Protein AF-A0A0A6Y4E1-F1 (afdb_monomer)

Secondary structure (DSSP, 8-state):
-HHHHHHHHHHHHHHHHTTTT----B--SSGGGG-HHHHHH-HHHHHHHHHHHHHHTT--S-EE--TT---EE-SS-EE--TTTHHHHHHHHHTT-EE---SEE--B-TTT--BSS-HHHHHHHHHHHHHTT-SSBTTB--EE--GGGGSSHHHHHHHHHHHHHHHTSTT-----GGG-TT----S--

Structure (mmCIF, N/CA/C/O backbone):
data_AF-A0A0A6Y4E1-F1
#
_entry.id   AF-A0A0A6Y4E1-F1
#
loop_
_atom_site.group_PDB
_atom_site.id
_atom_site.type_symbol
_atom_site.label_atom_id
_atom_site.label_alt_id
_atom_site.label_comp_id
_atom_site.label_asym_id
_atom_site.label_entity_id
_atom_site.label_seq_id
_atom_site.pdbx_PDB_ins_code
_atom_site.Cartn_x
_atom_site.Cartn_y
_atom_site.Cartn_z
_atom_site.occupancy
_atom_site.B_iso_or_equiv
_atom_site.auth_seq_id
_atom_site.auth_comp_id
_atom_site.auth_asym_id
_atom_site.auth_atom_id
_atom_site.pdbx_PDB_model_num
ATOM 1 N N . HIS A 1 1 ? 27.262 -1.609 -3.648 1.00 55.78 1 HIS A N 1
ATOM 2 C CA . HIS A 1 1 ? 25.977 -2.043 -4.245 1.00 55.78 1 HIS A CA 1
ATOM 3 C C . HIS A 1 1 ? 25.545 -3.461 -3.842 1.00 55.78 1 HIS A C 1
ATOM 5 O O . HIS A 1 1 ? 24.423 -3.606 -3.378 1.00 55.78 1 HIS A O 1
ATOM 11 N N . THR A 1 2 ? 26.386 -4.500 -3.936 1.00 58.81 2 THR A N 1
ATOM 12 C CA . THR A 1 2 ? 25.995 -5.901 -3.628 1.00 58.81 2 THR A CA 1
ATOM 13 C C . THR A 1 2 ? 25.630 -6.153 -2.156 1.00 58.81 2 THR A C 1
ATOM 15 O O . THR A 1 2 ? 24.621 -6.793 -1.878 1.00 58.81 2 THR A O 1
ATOM 18 N N . ALA A 1 3 ? 26.381 -5.588 -1.203 1.00 56.34 3 ALA A N 1
ATOM 19 C CA . ALA A 1 3 ? 26.083 -5.722 0.230 1.00 56.34 3 ALA A CA 1
ATOM 20 C C . ALA A 1 3 ? 24.755 -5.047 0.628 1.00 56.34 3 ALA A C 1
ATOM 22 O O . ALA A 1 3 ? 23.950 -5.628 1.346 1.00 56.34 3 ALA A O 1
ATOM 23 N N . GLN A 1 4 ? 24.477 -3.857 0.085 1.00 63.06 4 GLN A N 1
ATOM 24 C CA . GLN A 1 4 ? 23.213 -3.144 0.308 1.00 63.06 4 GLN A CA 1
ATOM 25 C C . GLN A 1 4 ? 22.011 -3.923 -0.248 1.00 63.06 4 GLN A C 1
ATOM 27 O O . GLN A 1 4 ? 20.970 -3.982 0.400 1.00 63.06 4 GLN A O 1
ATOM 32 N N . ARG A 1 5 ? 22.170 -4.581 -1.408 1.00 70.19 5 ARG A N 1
ATOM 33 C CA . ARG A 1 5 ? 21.147 -5.480 -1.972 1.00 70.19 5 ARG A CA 1
ATOM 34 C C . ARG A 1 5 ? 20.900 -6.699 -1.079 1.00 70.19 5 ARG A C 1
ATOM 36 O O . ARG A 1 5 ? 19.746 -7.025 -0.824 1.00 70.19 5 ARG A O 1
ATOM 43 N N . LYS A 1 6 ? 21.961 -7.328 -0.558 1.00 73.19 6 LYS A N 1
ATOM 44 C CA . LYS A 1 6 ? 21.846 -8.460 0.379 1.00 73.19 6 LYS A CA 1
ATOM 45 C C . LYS A 1 6 ? 21.117 -8.057 1.666 1.00 73.19 6 LYS A C 1
ATOM 47 O O . LYS A 1 6 ? 20.218 -8.767 2.099 1.00 73.19 6 LYS A O 1
ATOM 52 N N . ASN A 1 7 ? 21.446 -6.892 2.225 1.00 83.19 7 ASN A N 1
ATOM 53 C CA . ASN A 1 7 ? 20.780 -6.368 3.421 1.00 83.19 7 ASN A CA 1
ATOM 54 C C . ASN A 1 7 ? 19.297 -6.056 3.168 1.00 83.19 7 ASN A C 1
ATOM 56 O O . ASN A 1 7 ? 18.466 -6.317 4.031 1.00 83.19 7 ASN A O 1
ATOM 60 N N . GLY A 1 8 ? 18.955 -5.549 1.978 1.00 87.00 8 GLY A N 1
ATOM 61 C CA . GLY A 1 8 ? 17.565 -5.315 1.585 1.00 87.00 8 GLY A CA 1
ATOM 62 C C . GLY A 1 8 ? 16.738 -6.601 1.509 1.00 87.00 8 GLY A C 1
ATOM 63 O O . GLY A 1 8 ? 15.622 -6.632 2.014 1.00 87.00 8 GLY A O 1
ATOM 64 N N . LEU A 1 9 ? 17.290 -7.679 0.942 1.00 90.81 9 LEU A N 1
ATOM 65 C CA . LEU A 1 9 ? 16.598 -8.973 0.884 1.00 90.81 9 LEU A CA 1
ATOM 66 C C . LEU A 1 9 ? 16.383 -9.577 2.279 1.00 90.81 9 LEU A C 1
ATOM 68 O O . LEU A 1 9 ? 15.285 -10.035 2.571 1.00 90.81 9 LEU A O 1
ATOM 72 N N . LEU A 1 10 ? 17.382 -9.493 3.165 1.00 93.00 10 LEU A N 1
ATOM 73 C CA . LEU A 1 10 ? 17.234 -9.932 4.559 1.00 93.00 10 LEU A CA 1
ATOM 74 C C . LEU A 1 10 ? 16.147 -9.145 5.303 1.00 93.00 10 LEU A C 1
ATOM 76 O O . LEU A 1 10 ? 15.397 -9.724 6.086 1.00 93.00 10 LEU A O 1
ATOM 80 N 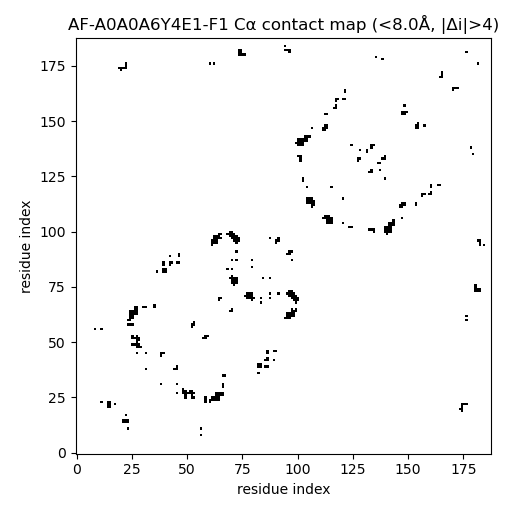N . LEU A 1 11 ? 16.033 -7.837 5.048 1.00 92.19 11 LEU A N 1
ATOM 81 C CA . LEU A 1 11 ? 14.958 -7.022 5.612 1.00 92.19 11 LEU A CA 1
ATOM 82 C C . LEU A 1 11 ? 13.586 -7.469 5.092 1.00 92.19 11 LEU A C 1
ATOM 84 O O . LEU A 1 11 ? 12.659 -7.618 5.880 1.00 92.19 11 LEU A O 1
ATOM 88 N N . VAL A 1 12 ? 13.459 -7.719 3.787 1.00 93.56 12 VAL A N 1
ATOM 89 C CA . VAL A 1 12 ? 12.213 -8.222 3.192 1.00 93.56 12 VAL A CA 1
ATOM 90 C C . VAL A 1 12 ? 11.822 -9.572 3.794 1.00 93.56 12 VAL A C 1
ATOM 92 O O . VAL A 1 12 ? 10.660 -9.761 4.144 1.00 93.56 12 VAL A O 1
ATOM 95 N N . ASP A 1 13 ? 12.771 -10.492 3.965 1.00 94.50 13 ASP A N 1
ATOM 96 C CA . ASP A 1 13 ? 12.500 -11.804 4.559 1.00 94.50 13 ASP A CA 1
ATOM 97 C C . ASP A 1 13 ? 12.133 -11.705 6.050 1.00 94.50 13 ASP A C 1
ATOM 99 O O . ASP A 1 13 ? 11.246 -12.424 6.513 1.00 94.50 13 ASP A O 1
ATOM 103 N N . SER A 1 14 ? 12.730 -10.760 6.784 1.00 95.25 14 SER A N 1
ATOM 104 C CA . SER A 1 14 ? 12.333 -10.436 8.161 1.00 95.25 14 SER A CA 1
ATOM 105 C C . SER A 1 14 ? 10.886 -9.934 8.233 1.00 95.25 14 SER A C 1
ATOM 107 O O . SER A 1 14 ? 10.104 -10.431 9.040 1.00 95.25 14 SER A O 1
ATOM 109 N N . ILE A 1 15 ? 10.488 -9.026 7.332 1.00 94.88 15 ILE A N 1
ATOM 110 C CA . ILE A 1 15 ? 9.106 -8.524 7.259 1.00 94.88 15 ILE A CA 1
ATOM 111 C C . ILE A 1 15 ? 8.138 -9.667 6.923 1.00 94.88 15 ILE A C 1
ATOM 113 O O . ILE A 1 15 ? 7.137 -9.839 7.607 1.00 94.88 15 ILE A O 1
ATOM 117 N N . LYS A 1 16 ? 8.449 -10.515 5.934 1.00 94.81 16 LYS A N 1
ATOM 118 C CA . LYS A 1 16 ? 7.606 -11.687 5.617 1.00 94.81 16 LYS A CA 1
ATOM 119 C C . LYS A 1 16 ? 7.433 -12.631 6.807 1.00 94.81 16 LYS A C 1
ATOM 121 O O . LYS A 1 16 ? 6.365 -13.208 6.973 1.00 94.81 16 LYS A O 1
ATOM 126 N N . SER A 1 17 ? 8.478 -12.795 7.616 1.00 95.94 17 SER A N 1
ATOM 127 C CA . SER A 1 17 ? 8.460 -13.678 8.788 1.00 95.94 17 SER A CA 1
ATOM 128 C C . SER A 1 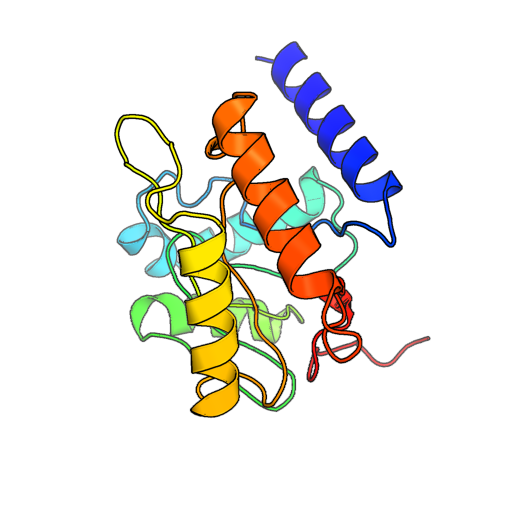17 ? 7.631 -13.118 9.948 1.00 95.94 17 SER A C 1
ATOM 130 O O . SER A 1 17 ? 7.304 -13.862 10.866 1.00 95.94 17 SER A O 1
ATOM 132 N N . ALA A 1 18 ? 7.266 -11.833 9.906 1.00 96.25 18 ALA A N 1
ATOM 133 C CA . ALA A 1 18 ? 6.419 -11.172 10.895 1.00 96.25 18 ALA A CA 1
ATOM 134 C C . ALA A 1 18 ? 4.916 -11.264 10.562 1.00 96.25 18 ALA A C 1
ATOM 136 O O . ALA A 1 18 ? 4.130 -10.435 11.011 1.00 96.25 18 ALA A O 1
ATOM 137 N N . TYR A 1 19 ? 4.496 -12.224 9.739 1.00 94.31 19 TYR A N 1
ATOM 138 C CA . TYR A 1 19 ? 3.080 -12.555 9.577 1.00 94.31 19 TYR A CA 1
ATOM 139 C C . TYR A 1 19 ? 2.538 -13.198 10.877 1.00 94.31 19 TYR A C 1
ATOM 141 O O . TYR A 1 19 ? 3.231 -14.040 11.453 1.00 94.31 19 TYR A O 1
ATOM 149 N N . PRO A 1 20 ? 1.315 -12.871 11.348 1.00 94.69 20 PRO A N 1
ATOM 150 C CA . PRO A 1 20 ? 0.284 -12.058 10.690 1.00 94.69 20 PRO A CA 1
ATOM 151 C C . PRO A 1 20 ? 0.347 -10.552 10.989 1.00 94.69 20 PRO A C 1
ATOM 153 O O . PRO A 1 20 ? -0.568 -9.829 10.626 1.00 94.69 20 PRO A O 1
ATOM 156 N N . GLN A 1 21 ? 1.383 -10.030 11.650 1.00 94.50 21 GLN A N 1
ATOM 157 C CA . GLN A 1 21 ? 1.452 -8.594 11.962 1.00 94.50 21 GLN A CA 1
ATOM 158 C C . GLN A 1 21 ? 1.755 -7.733 10.730 1.00 94.50 21 GLN A C 1
ATOM 160 O O . GLN A 1 21 ? 1.397 -6.556 10.690 1.00 94.50 21 GLN A O 1
ATOM 165 N N . THR A 1 22 ? 2.437 -8.296 9.732 1.00 96.06 22 THR A N 1
ATOM 166 C CA . THR A 1 22 ? 2.738 -7.609 8.474 1.00 96.06 22 THR A CA 1
ATOM 167 C C . THR A 1 22 ? 2.607 -8.543 7.281 1.00 96.06 22 THR A C 1
ATOM 169 O O . THR A 1 22 ? 2.709 -9.763 7.400 1.00 96.06 22 THR A O 1
ATOM 172 N N . VAL A 1 23 ? 2.418 -7.944 6.109 1.00 96.00 23 VAL A N 1
ATOM 173 C CA . VAL A 1 23 ? 2.382 -8.649 4.834 1.00 96.00 23 VAL A CA 1
ATOM 174 C C . VAL A 1 23 ? 3.164 -7.859 3.790 1.00 96.00 23 VAL A C 1
ATOM 176 O O . VAL A 1 23 ? 3.111 -6.629 3.750 1.00 96.00 23 VAL A O 1
ATOM 179 N N . VAL A 1 24 ? 3.911 -8.565 2.941 1.00 96.62 24 VAL A N 1
ATOM 180 C CA . VAL A 1 24 ? 4.637 -7.954 1.821 1.00 96.62 24 VAL A CA 1
ATOM 181 C C . VAL A 1 24 ? 3.768 -8.018 0.570 1.00 96.62 24 VAL A C 1
ATOM 183 O O . VAL A 1 24 ? 3.374 -9.099 0.135 1.00 96.62 24 VAL A O 1
ATOM 186 N N . ALA A 1 25 ? 3.515 -6.853 -0.023 1.00 97.56 25 ALA A N 1
ATOM 187 C CA . ALA A 1 25 ? 2.818 -6.686 -1.294 1.00 97.56 25 ALA A CA 1
ATOM 188 C C . ALA A 1 25 ? 3.727 -5.990 -2.317 1.00 97.56 25 ALA A C 1
ATOM 190 O O . ALA A 1 25 ? 4.770 -5.427 -1.978 1.00 97.56 25 ALA A O 1
ATOM 191 N N . ASN A 1 26 ? 3.343 -6.047 -3.587 1.00 98.38 26 ASN A N 1
ATOM 192 C CA . ASN A 1 26 ? 4.175 -5.599 -4.692 1.00 98.38 26 ASN A CA 1
ATOM 193 C C . ASN A 1 26 ? 3.933 -4.113 -5.019 1.00 98.38 26 ASN A C 1
ATOM 195 O O . ASN A 1 26 ? 2.799 -3.673 -5.207 1.00 98.38 26 ASN A O 1
ATOM 199 N N . HIS A 1 27 ? 5.013 -3.334 -5.095 1.00 98.06 27 HIS A N 1
ATOM 200 C CA . HIS A 1 27 ? 4.972 -1.900 -5.389 1.00 98.06 27 HIS A CA 1
ATOM 201 C C . HIS A 1 27 ? 5.817 -1.510 -6.612 1.00 98.06 27 HIS A C 1
ATOM 203 O O . HIS A 1 27 ? 6.302 -0.385 -6.701 1.00 98.06 27 HIS A O 1
ATOM 209 N N . SER A 1 28 ? 5.953 -2.436 -7.568 1.00 98.44 28 SER A N 1
ATOM 210 C CA . SER A 1 28 ? 6.835 -2.321 -8.735 1.00 98.44 28 SER A CA 1
ATOM 211 C C . SER A 1 28 ? 8.325 -2.375 -8.360 1.00 98.44 28 SER A C 1
ATOM 213 O O . SER A 1 28 ? 8.702 -2.230 -7.197 1.00 98.44 28 SER A O 1
ATOM 215 N N . TYR A 1 29 ? 9.183 -2.672 -9.335 1.00 98.12 29 TYR A N 1
ATOM 216 C CA . TYR A 1 29 ? 10.614 -2.866 -9.103 1.00 98.12 29 TYR A CA 1
ATOM 217 C C . TYR A 1 29 ? 11.371 -1.538 -9.076 1.00 98.12 29 TYR A C 1
ATOM 219 O O . TYR A 1 29 ? 12.191 -1.298 -8.190 1.00 98.12 29 TYR A O 1
ATOM 227 N N . THR A 1 30 ? 11.067 -0.642 -10.015 1.00 97.88 30 THR A N 1
ATOM 228 C CA . THR A 1 30 ? 11.754 0.654 -10.139 1.00 97.88 30 THR A CA 1
ATOM 229 C C . THR A 1 30 ? 11.013 1.810 -9.482 1.00 97.88 30 THR A C 1
ATOM 231 O O . THR A 1 30 ? 11.517 2.936 -9.474 1.00 97.88 30 THR A O 1
ATOM 234 N N . HIS A 1 31 ? 9.794 1.585 -8.981 1.00 97.19 31 HIS A N 1
ATOM 235 C CA . HIS A 1 31 ? 8.899 2.658 -8.549 1.00 97.19 31 HIS A CA 1
ATOM 236 C C . HIS A 1 31 ? 8.729 3.728 -9.654 1.00 97.19 31 HIS A C 1
ATOM 238 O O . HIS A 1 31 ? 8.814 4.944 -9.429 1.00 97.19 31 HIS A O 1
ATOM 244 N N . ALA A 1 32 ? 8.569 3.256 -10.898 1.00 97.31 32 ALA A N 1
ATOM 245 C CA . ALA A 1 32 ? 8.526 4.057 -12.123 1.00 97.31 32 ALA A CA 1
ATOM 246 C C . ALA A 1 32 ? 9.757 4.959 -12.372 1.00 97.31 32 ALA A C 1
ATOM 248 O O . ALA A 1 32 ? 9.687 5.850 -13.223 1.00 97.31 32 ALA A O 1
ATOM 249 N N . ASN A 1 33 ? 10.850 4.805 -11.609 1.00 96.38 33 ASN A N 1
ATOM 250 C CA . ASN A 1 33 ? 11.983 5.738 -11.548 1.00 96.38 33 ASN A CA 1
ATOM 251 C C . ASN A 1 33 ? 11.549 7.212 -11.382 1.00 96.38 33 ASN A C 1
ATOM 253 O O . ASN A 1 33 ? 12.201 8.126 -11.877 1.00 96.38 33 ASN A O 1
ATOM 257 N N . GLY A 1 34 ? 10.396 7.460 -10.748 1.00 95.25 34 GLY A N 1
ATOM 258 C CA . GLY A 1 34 ? 9.802 8.799 -10.627 1.00 95.25 34 GLY A CA 1
ATOM 259 C C . GLY A 1 34 ? 9.141 9.356 -11.901 1.00 95.25 34 GLY A C 1
ATOM 260 O O . GLY A 1 34 ? 8.543 10.432 -11.857 1.00 95.25 34 GLY A O 1
ATOM 261 N N . HIS A 1 35 ? 9.159 8.633 -13.025 1.00 97.44 35 HIS A N 1
ATOM 262 C CA . HIS A 1 35 ? 8.578 9.047 -14.307 1.00 97.44 35 HIS A CA 1
ATOM 263 C C . HIS A 1 35 ? 7.173 8.461 -14.535 1.00 97.44 35 HIS A C 1
ATOM 265 O O . HIS A 1 35 ? 6.886 7.860 -15.572 1.00 97.44 35 HIS A O 1
ATOM 271 N N . TYR A 1 36 ? 6.257 8.672 -13.584 1.00 97.75 36 TYR A N 1
ATOM 272 C CA . TYR A 1 36 ? 4.937 8.016 -13.549 1.00 97.75 36 TYR A CA 1
ATOM 273 C C . TYR A 1 36 ? 4.128 8.139 -14.850 1.00 97.75 36 TYR A C 1
ATOM 275 O O . TYR A 1 36 ? 3.560 7.158 -15.325 1.00 97.75 36 TYR A O 1
ATOM 283 N N . LYS A 1 37 ? 4.087 9.327 -15.474 1.00 98.00 37 LYS A N 1
ATOM 284 C CA . LYS A 1 37 ? 3.347 9.523 -16.736 1.00 98.00 37 LYS A CA 1
ATOM 285 C C . LYS A 1 37 ? 3.898 8.653 -17.864 1.00 98.00 37 LYS A C 1
ATOM 287 O O . LYS A 1 37 ? 3.115 8.110 -18.635 1.00 98.00 37 LYS A O 1
ATOM 292 N N . TYR A 1 38 ? 5.221 8.549 -17.973 1.00 98.25 38 TYR A N 1
ATOM 293 C CA . TYR A 1 38 ? 5.864 7.704 -18.974 1.00 98.25 38 TYR A CA 1
ATOM 294 C C . TYR A 1 38 ? 5.592 6.235 -18.659 1.00 98.25 38 TYR A C 1
ATOM 296 O O . TYR A 1 38 ? 5.078 5.522 -19.513 1.00 98.25 38 TYR A O 1
ATOM 304 N N . PHE A 1 39 ? 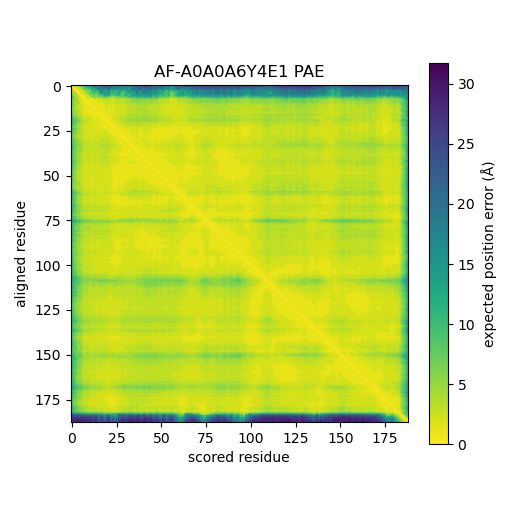5.826 5.822 -17.415 1.00 98.62 39 PHE A N 1
ATOM 305 C CA . PHE A 1 39 ? 5.611 4.456 -16.949 1.00 98.62 39 PHE A CA 1
ATOM 306 C C . PHE A 1 39 ? 4.201 3.943 -17.285 1.00 98.62 39 PHE A C 1
ATOM 308 O O . PHE A 1 39 ? 4.048 2.974 -18.022 1.00 98.62 39 PHE A O 1
ATOM 315 N N . TYR A 1 40 ? 3.150 4.666 -16.884 1.00 98.50 40 TYR A N 1
ATOM 316 C CA . TYR A 1 40 ? 1.766 4.245 -17.139 1.00 98.50 40 TYR A CA 1
ATOM 317 C C . TYR A 1 40 ? 1.303 4.409 -18.596 1.00 98.50 40 TYR A C 1
ATOM 319 O O . TYR A 1 40 ? 0.300 3.818 -19.008 1.00 98.50 40 TYR A O 1
ATOM 327 N N . ARG A 1 41 ? 2.035 5.172 -19.420 1.00 98.19 41 ARG A N 1
ATOM 328 C CA . ARG A 1 41 ? 1.792 5.236 -20.870 1.00 98.19 41 ARG A CA 1
ATOM 329 C C . ARG A 1 41 ? 2.354 4.029 -21.628 1.00 98.19 41 ARG A C 1
ATOM 331 O O . ARG A 1 41 ? 1.892 3.801 -22.745 1.00 98.19 41 ARG A O 1
ATOM 338 N N . HIS A 1 42 ? 3.242 3.245 -21.012 1.00 98.56 42 HIS A N 1
ATOM 339 C CA . HIS A 1 42 ? 3.872 2.054 -21.589 1.00 98.56 42 HIS A CA 1
ATOM 340 C C . HIS A 1 42 ? 3.462 0.798 -20.800 1.00 98.56 42 HIS A C 1
ATOM 342 O O . HIS A 1 42 ? 4.223 0.314 -19.965 1.00 98.56 42 HIS A O 1
ATOM 348 N N . PRO A 1 43 ? 2.249 0.258 -21.023 1.00 98.19 43 PRO A N 1
ATOM 349 C CA . PRO A 1 43 ? 1.677 -0.739 -20.127 1.00 98.19 43 PRO A CA 1
ATOM 350 C C . PRO A 1 43 ? 2.426 -2.072 -20.075 1.00 98.19 43 PRO A C 1
ATOM 352 O O . PRO A 1 43 ? 2.464 -2.686 -19.016 1.00 98.19 43 PRO A O 1
ATOM 355 N N . GLU A 1 44 ? 3.052 -2.496 -21.173 1.00 98.50 44 GLU A N 1
ATOM 356 C CA . GLU A 1 44 ? 3.896 -3.698 -21.196 1.00 98.50 44 GLU A CA 1
ATOM 357 C C . GLU A 1 44 ? 5.143 -3.529 -20.324 1.00 98.50 44 GLU A C 1
ATOM 359 O O . GLU A 1 44 ? 5.457 -4.392 -19.511 1.00 98.50 44 GLU A O 1
ATOM 364 N N . MET A 1 45 ? 5.802 -2.372 -20.433 1.00 98.50 45 MET A N 1
ATOM 365 C CA . MET A 1 45 ? 6.963 -2.025 -19.613 1.00 98.50 45 MET A CA 1
ATOM 366 C C . MET A 1 45 ? 6.591 -1.957 -18.131 1.00 98.50 45 MET A C 1
ATOM 368 O O . MET A 1 45 ? 7.274 -2.544 -17.299 1.00 98.50 45 MET A O 1
ATOM 372 N N . ALA A 1 46 ? 5.492 -1.275 -17.798 1.00 98.69 46 ALA A N 1
ATOM 373 C CA . ALA A 1 46 ? 5.027 -1.184 -16.419 1.00 98.69 46 ALA A CA 1
ATOM 374 C C . ALA A 1 46 ? 4.660 -2.559 -15.845 1.00 98.69 46 ALA A C 1
ATOM 376 O O . ALA A 1 46 ? 4.999 -2.862 -14.707 1.00 98.69 46 ALA A O 1
ATOM 377 N N . PHE A 1 47 ? 3.992 -3.405 -16.631 1.00 98.75 47 PHE A N 1
ATOM 378 C CA . PHE A 1 47 ? 3.648 -4.763 -16.225 1.00 98.75 47 PHE A CA 1
ATOM 379 C C . PHE A 1 47 ? 4.890 -5.622 -15.964 1.00 98.75 47 PHE A C 1
ATOM 381 O O . PHE A 1 47 ? 4.965 -6.258 -14.915 1.00 98.75 47 PHE A O 1
ATOM 388 N N . ALA A 1 48 ? 5.879 -5.585 -16.861 1.00 98.75 48 ALA A N 1
ATOM 389 C CA . ALA A 1 48 ? 7.146 -6.287 -16.672 1.00 98.75 48 ALA A CA 1
ATOM 390 C C . ALA A 1 48 ? 7.871 -5.832 -15.390 1.00 98.75 48 ALA A C 1
ATOM 392 O O . ALA A 1 48 ? 8.382 -6.671 -14.655 1.00 98.75 48 ALA A O 1
ATOM 393 N N . ASP A 1 49 ? 7.831 -4.536 -15.063 1.00 98.75 49 ASP A N 1
ATOM 394 C CA . ASP A 1 49 ? 8.410 -3.986 -13.828 1.00 98.75 49 ASP A CA 1
ATOM 395 C C . ASP A 1 49 ? 7.725 -4.533 -12.556 1.00 98.75 49 ASP A C 1
ATOM 397 O O . ASP A 1 49 ? 8.388 -4.820 -11.557 1.00 98.75 49 ASP A O 1
ATOM 401 N N . PHE A 1 50 ? 6.404 -4.752 -12.583 1.00 98.75 50 PHE A N 1
ATOM 402 C CA . PHE A 1 50 ? 5.701 -5.449 -11.496 1.00 98.75 50 PHE A CA 1
ATOM 403 C C . PHE A 1 50 ? 6.057 -6.938 -11.436 1.00 98.75 50 PHE A C 1
ATOM 405 O O . PHE A 1 50 ? 6.239 -7.472 -10.339 1.00 98.75 50 PHE A O 1
ATOM 412 N N . GLN A 1 51 ? 6.170 -7.618 -12.579 1.00 98.56 51 GLN A N 1
ATOM 413 C CA . GLN A 1 51 ? 6.566 -9.029 -12.611 1.00 98.56 51 GLN A CA 1
ATOM 414 C C . GLN A 1 51 ? 7.986 -9.231 -12.072 1.00 98.56 51 GLN A C 1
ATOM 416 O O . GLN A 1 51 ? 8.211 -10.159 -11.294 1.00 98.56 51 GLN A O 1
ATOM 421 N N . GLU A 1 52 ? 8.914 -8.335 -12.414 1.00 98.50 52 GLU A N 1
ATOM 422 C CA . GLU A 1 52 ? 10.279 -8.347 -11.894 1.00 98.50 52 GLU A CA 1
ATOM 423 C C . GLU A 1 52 ? 10.281 -8.226 -10.368 1.00 98.50 52 GLU A C 1
ATOM 425 O O . GLU A 1 52 ? 10.886 -9.058 -9.695 1.00 98.50 52 GLU A O 1
ATOM 430 N N . ALA A 1 53 ? 9.528 -7.279 -9.794 1.00 97.94 53 ALA A N 1
ATOM 431 C CA . ALA A 1 53 ? 9.397 -7.166 -8.340 1.00 97.94 53 ALA A CA 1
ATOM 432 C C . ALA A 1 53 ? 8.801 -8.427 -7.698 1.00 97.94 53 ALA A C 1
ATOM 434 O O . ALA A 1 53 ? 9.311 -8.889 -6.674 1.00 97.94 53 ALA A O 1
ATOM 435 N N . GLN A 1 54 ? 7.758 -9.012 -8.302 1.00 97.75 54 GLN A N 1
ATOM 436 C CA . GLN A 1 54 ? 7.118 -10.230 -7.795 1.00 97.75 54 GLN A CA 1
ATOM 437 C C . GLN A 1 54 ? 8.123 -11.385 -7.698 1.00 97.75 54 GLN A C 1
ATOM 439 O O . GLN A 1 54 ? 8.184 -12.070 -6.675 1.00 97.75 54 GLN A O 1
ATOM 444 N N . GLN A 1 55 ? 8.910 -11.587 -8.758 1.00 97.31 55 GLN A N 1
ATOM 445 C CA . GLN A 1 55 ? 9.885 -12.671 -8.869 1.00 97.31 55 GLN A CA 1
ATOM 446 C C . GLN A 1 55 ? 11.113 -12.415 -7.996 1.00 97.31 55 GLN A C 1
ATOM 448 O O . GLN A 1 55 ? 11.500 -13.276 -7.205 1.00 97.31 55 GLN A O 1
ATOM 453 N N . TYR A 1 56 ? 11.702 -11.222 -8.103 1.00 96.19 56 TYR A N 1
ATOM 454 C CA . TYR A 1 56 ? 12.930 -10.855 -7.405 1.00 96.19 56 TYR A CA 1
ATOM 455 C C . TYR A 1 56 ? 12.753 -10.904 -5.887 1.00 96.19 56 TYR A C 1
ATOM 457 O O . TYR A 1 56 ? 13.584 -11.472 -5.177 1.00 96.19 56 TYR A O 1
ATOM 465 N N . LEU A 1 57 ? 11.638 -10.362 -5.386 1.00 95.69 57 LEU A N 1
ATOM 466 C CA . LEU A 1 57 ? 11.321 -10.373 -3.961 1.00 95.69 57 LEU A CA 1
ATOM 467 C C . LEU A 1 57 ? 10.578 -11.637 -3.523 1.00 95.69 57 LEU A C 1
ATOM 469 O O . LEU A 1 57 ? 10.295 -11.758 -2.335 1.00 95.69 57 LEU A O 1
ATOM 473 N N . LYS A 1 58 ? 10.267 -12.579 -4.427 1.00 95.81 58 LYS A N 1
ATOM 474 C CA . LYS A 1 58 ? 9.484 -13.797 -4.138 1.00 95.81 58 LYS A CA 1
ATOM 475 C C . LYS A 1 58 ? 8.223 -13.485 -3.325 1.00 95.81 58 LYS A C 1
ATOM 477 O O . LYS A 1 58 ? 7.999 -14.052 -2.254 1.00 95.81 58 LYS A O 1
ATOM 482 N N . ILE A 1 59 ? 7.453 -12.502 -3.782 1.00 95.62 59 ILE A N 1
ATOM 483 C CA . ILE A 1 59 ? 6.214 -12.093 -3.115 1.00 95.62 59 ILE A CA 1
ATOM 484 C C . ILE A 1 59 ? 5.178 -13.187 -3.380 1.00 95.62 59 ILE A C 1
ATOM 486 O O . ILE A 1 59 ? 4.971 -13.580 -4.527 1.00 95.62 59 ILE A O 1
ATOM 490 N N . ALA A 1 60 ? 4.556 -13.714 -2.326 1.00 92.88 60 ALA A N 1
ATOM 491 C CA . ALA A 1 60 ? 3.611 -14.825 -2.454 1.00 92.88 60 ALA A CA 1
ATOM 492 C C . ALA A 1 60 ? 2.237 -14.361 -2.954 1.00 92.88 60 ALA A C 1
ATOM 494 O O . ALA A 1 60 ? 1.579 -15.051 -3.728 1.00 92.88 60 ALA A O 1
ATOM 495 N N . LEU A 1 61 ? 1.810 -13.177 -2.516 1.00 94.69 61 LEU A N 1
ATOM 496 C CA . LEU A 1 61 ? 0.465 -12.683 -2.763 1.00 94.69 61 LEU A CA 1
ATOM 497 C C . LEU A 1 61 ? 0.399 -11.871 -4.060 1.00 94.69 61 LEU A C 1
ATOM 499 O O . LEU A 1 61 ? 1.266 -11.021 -4.297 1.00 94.69 61 LEU A O 1
ATOM 503 N N . PRO A 1 62 ? -0.649 -12.053 -4.880 1.00 96.06 62 PRO A N 1
ATOM 504 C CA . PRO A 1 62 ? -0.881 -11.242 -6.064 1.00 96.06 62 PRO A CA 1
ATOM 505 C C . PRO A 1 62 ? -1.583 -9.929 -5.677 1.00 96.06 62 PRO A C 1
ATOM 507 O O . PRO A 1 62 ? -2.638 -9.599 -6.212 1.00 96.06 62 PRO A O 1
ATOM 510 N N . ILE A 1 63 ? -1.023 -9.181 -4.723 1.00 98.44 63 ILE A N 1
ATOM 511 C CA . ILE A 1 63 ? -1.536 -7.874 -4.285 1.00 98.44 63 ILE A CA 1
ATOM 512 C C . ILE A 1 63 ? -0.530 -6.798 -4.682 1.00 98.44 63 ILE A C 1
ATOM 514 O O . ILE A 1 63 ? 0.658 -6.898 -4.369 1.00 98.44 63 ILE A O 1
ATOM 518 N N . ILE A 1 64 ? -1.017 -5.766 -5.369 1.00 98.38 64 ILE A N 1
ATOM 519 C CA . ILE A 1 64 ? -0.223 -4.657 -5.892 1.00 98.38 64 ILE A CA 1
ATOM 520 C C . ILE A 1 64 ? -0.757 -3.314 -5.397 1.00 98.38 64 ILE A C 1
ATOM 522 O O . ILE A 1 64 ? -1.965 -3.081 -5.340 1.00 98.38 64 ILE A O 1
ATOM 526 N N . ARG A 1 65 ? 0.164 -2.384 -5.143 1.00 98.62 65 ARG A N 1
ATOM 527 C CA . ARG A 1 65 ? -0.113 -0.945 -5.096 1.00 98.62 65 ARG A CA 1
ATOM 528 C C . ARG A 1 65 ? 0.639 -0.239 -6.218 1.00 98.62 65 ARG A C 1
ATOM 530 O O . ARG A 1 6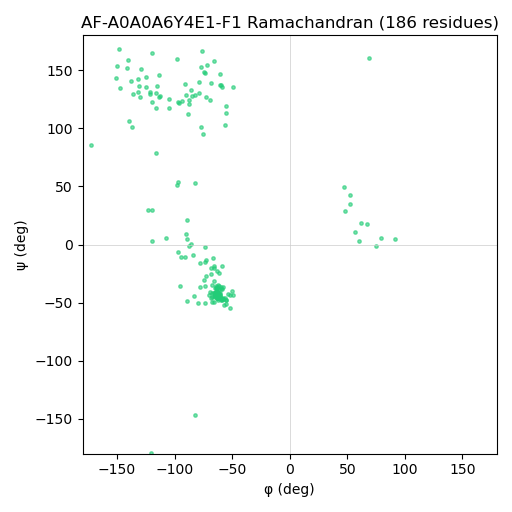5 ? 1.822 -0.492 -6.433 1.00 98.62 65 ARG A O 1
ATOM 537 N N . LEU A 1 66 ? -0.022 0.682 -6.912 1.00 98.62 66 LEU A N 1
ATOM 538 C CA . LEU A 1 66 ? 0.579 1.443 -8.008 1.00 98.62 66 LEU A CA 1
ATOM 539 C C . LEU A 1 66 ? 1.471 2.591 -7.480 1.00 98.62 66 LEU A C 1
ATOM 541 O O . LEU A 1 66 ? 1.008 3.381 -6.654 1.00 98.62 66 LEU A O 1
ATOM 545 N N . PRO A 1 67 ? 2.723 2.748 -7.955 1.00 98.12 67 PRO A N 1
ATOM 546 C CA . PRO A 1 67 ? 3.553 3.916 -7.649 1.00 98.12 67 PRO A CA 1
ATOM 547 C C . PRO A 1 67 ? 2.874 5.245 -8.014 1.00 98.12 67 PRO A C 1
ATOM 549 O O . PRO A 1 67 ? 2.559 5.500 -9.179 1.00 98.12 67 PRO A O 1
ATOM 552 N N . GLY A 1 68 ? 2.656 6.119 -7.031 1.00 96.38 68 GLY A N 1
ATOM 553 C CA . GLY A 1 68 ? 2.151 7.479 -7.261 1.00 96.38 68 GLY A CA 1
ATOM 554 C C . GLY A 1 68 ? 0.712 7.582 -7.792 1.00 96.38 68 GLY A C 1
ATOM 555 O O . GLY A 1 68 ? 0.343 8.627 -8.332 1.00 96.38 68 GLY A O 1
ATOM 556 N N . ASN A 1 69 ? -0.110 6.532 -7.682 1.00 97.69 69 ASN A N 1
ATOM 557 C CA . ASN A 1 69 ? -1.527 6.595 -8.052 1.00 97.69 69 ASN A CA 1
ATOM 558 C C . ASN A 1 69 ? -2.380 5.679 -7.165 1.00 97.69 69 ASN A C 1
ATOM 560 O O . ASN A 1 69 ? -2.025 4.521 -6.966 1.00 97.69 69 ASN A O 1
ATOM 564 N N . SER A 1 70 ? -3.517 6.179 -6.675 1.00 97.88 70 SER A N 1
ATOM 565 C CA . SER A 1 70 ? -4.501 5.355 -5.962 1.00 97.88 70 SER A CA 1
ATOM 566 C C . SER A 1 70 ? -5.457 4.735 -6.974 1.00 97.88 70 SER A C 1
ATOM 568 O O . SER A 1 70 ? -6.113 5.443 -7.741 1.00 97.88 70 SER A O 1
ATOM 570 N N . GLY A 1 71 ? -5.507 3.407 -7.003 1.00 97.56 71 GLY A N 1
ATOM 571 C CA . GLY A 1 71 ? -6.354 2.650 -7.909 1.00 97.56 71 GLY A CA 1
ATOM 572 C C . GLY A 1 71 ? -6.740 1.315 -7.294 1.00 97.56 71 GLY A C 1
ATOM 573 O O . GLY A 1 71 ? -5.928 0.687 -6.616 1.00 97.56 71 GLY A O 1
ATOM 574 N N . TRP A 1 72 ? -7.972 0.896 -7.553 1.00 98.56 72 TRP A N 1
ATOM 575 C CA . TRP A 1 72 ? -8.562 -0.313 -7.003 1.00 98.56 72 TRP A CA 1
ATOM 576 C C . TRP A 1 72 ? -8.984 -1.254 -8.121 1.00 98.56 72 TRP A C 1
ATOM 578 O O . TRP A 1 72 ? -9.656 -0.840 -9.068 1.00 98.56 72 TRP A O 1
ATOM 588 N N . VAL A 1 73 ? -8.604 -2.520 -7.996 1.00 98.12 73 VAL A N 1
ATOM 589 C CA . VAL A 1 73 ? -9.107 -3.622 -8.818 1.00 98.12 73 VAL A CA 1
ATOM 590 C C . VAL A 1 73 ? -9.303 -4.807 -7.891 1.00 98.12 73 VAL A C 1
ATOM 592 O O . VAL A 1 73 ? -8.340 -5.430 -7.443 1.00 98.12 73 VAL A O 1
ATOM 595 N N . LEU A 1 74 ? -10.565 -5.085 -7.615 1.00 97.06 74 LEU A N 1
ATOM 596 C CA . LEU A 1 74 ? -11.066 -6.169 -6.786 1.00 97.06 74 LEU A CA 1
ATOM 597 C C . LEU A 1 74 ? -11.982 -7.056 -7.637 1.00 97.06 74 LEU A C 1
ATOM 599 O O . LEU A 1 74 ? -12.188 -6.793 -8.820 1.00 97.06 74 LEU A O 1
ATOM 603 N N . LYS A 1 75 ? -12.543 -8.109 -7.041 1.00 95.00 75 LYS A N 1
ATOM 604 C CA . LYS A 1 75 ? -13.385 -9.090 -7.734 1.00 95.00 75 LYS A CA 1
ATOM 605 C C . LYS A 1 75 ? -14.569 -8.459 -8.468 1.00 95.00 75 LYS A C 1
ATOM 607 O O . LYS A 1 75 ? -14.791 -8.777 -9.629 1.00 95.00 75 LYS A O 1
ATOM 612 N N . ASP A 1 76 ? -15.291 -7.569 -7.795 1.00 92.44 76 ASP A N 1
ATOM 613 C CA . ASP A 1 76 ? -16.538 -6.986 -8.307 1.00 92.44 76 ASP A CA 1
ATOM 614 C C . ASP A 1 76 ? -16.451 -5.450 -8.453 1.00 92.44 76 ASP A C 1
ATOM 616 O O . ASP A 1 76 ? -17.417 -4.800 -8.848 1.00 92.44 76 ASP A O 1
ATOM 620 N N . THR A 1 77 ? -15.282 -4.857 -8.174 1.00 94.56 77 THR A N 1
ATOM 621 C CA . THR A 1 77 ? -15.098 -3.398 -8.142 1.00 94.56 77 THR A CA 1
ATOM 622 C C . THR A 1 77 ? -13.807 -2.995 -8.838 1.00 94.56 77 THR A C 1
ATOM 624 O O . THR A 1 77 ? -12.730 -3.493 -8.519 1.00 94.56 77 THR A O 1
ATOM 627 N N . THR A 1 78 ? -13.896 -2.032 -9.754 1.00 97.44 78 THR A N 1
ATOM 628 C CA . THR A 1 78 ? -12.734 -1.399 -10.385 1.00 97.44 78 THR A CA 1
ATOM 629 C C . THR A 1 78 ? -12.869 0.115 -10.314 1.00 97.44 78 THR A C 1
ATOM 631 O O . THR A 1 78 ? -13.861 0.678 -10.767 1.00 97.44 78 THR A O 1
ATOM 634 N N . HIS A 1 79 ? -11.845 0.781 -9.791 1.00 98.06 79 HIS A N 1
ATOM 635 C CA . HIS A 1 79 ? -11.741 2.233 -9.748 1.00 98.06 79 HIS A CA 1
ATOM 636 C C . HIS A 1 79 ? -10.321 2.652 -10.130 1.00 98.06 79 HIS A C 1
ATOM 638 O O . HIS A 1 79 ? -9.386 2.563 -9.334 1.00 98.06 79 HIS A O 1
ATOM 644 N N . LEU A 1 80 ? -10.151 3.098 -11.373 1.00 98.00 80 LEU A N 1
ATOM 645 C CA . LEU A 1 80 ? -8.857 3.474 -11.935 1.00 98.00 80 LEU A CA 1
ATOM 646 C C . LEU A 1 80 ? -8.961 4.838 -12.609 1.00 98.00 80 LEU A C 1
ATOM 648 O O . LEU A 1 80 ? -9.883 5.089 -13.385 1.00 98.00 80 LEU A O 1
ATOM 652 N N . SER A 1 81 ? -7.967 5.696 -12.380 1.00 97.81 81 SER A N 1
ATOM 653 C CA . SER A 1 81 ? -7.821 6.916 -13.173 1.00 97.81 81 SER A CA 1
ATOM 654 C C . SER A 1 81 ? -7.492 6.579 -14.634 1.00 97.81 81 SER A C 1
ATOM 656 O O . SER A 1 81 ? -6.936 5.517 -14.939 1.00 97.81 81 SER A O 1
ATOM 658 N N . HIS A 1 82 ? -7.774 7.504 -15.558 1.00 97.88 82 HIS A N 1
ATOM 659 C CA . HIS A 1 82 ? -7.474 7.298 -16.979 1.00 97.88 82 HIS A CA 1
ATOM 660 C C . HIS A 1 82 ? -6.000 6.918 -17.202 1.00 97.88 82 HIS A C 1
ATOM 662 O O . HIS A 1 82 ? -5.724 5.978 -17.956 1.00 97.88 82 HIS A O 1
ATOM 668 N N . LEU A 1 83 ? -5.071 7.591 -16.511 1.00 97.94 83 LEU A N 1
ATOM 6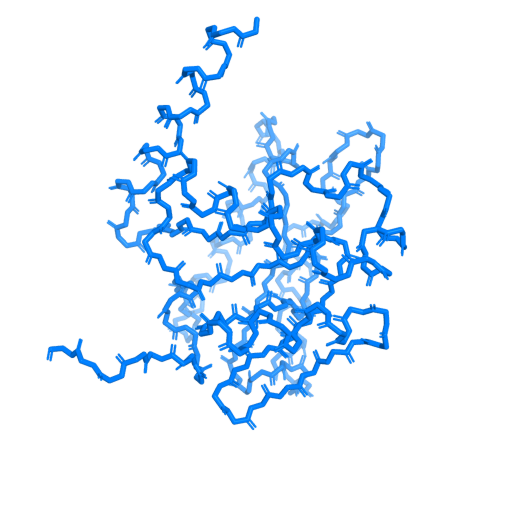69 C CA . LEU A 1 83 ? -3.630 7.384 -16.666 1.00 97.94 83 LEU A CA 1
ATOM 670 C C . LEU A 1 83 ? -3.226 5.923 -16.440 1.00 97.94 83 LEU A C 1
ATOM 672 O O . LEU A 1 83 ? -2.478 5.374 -17.244 1.00 97.94 83 LEU A O 1
ATOM 676 N N . VAL A 1 84 ? -3.730 5.299 -15.375 1.00 98.31 84 VAL A N 1
ATOM 677 C CA . VAL A 1 84 ? -3.313 3.949 -14.966 1.00 98.31 84 VAL A CA 1
ATOM 678 C C . VAL A 1 84 ? -4.206 2.840 -15.513 1.00 98.31 84 VAL A C 1
ATOM 680 O O . VAL A 1 84 ? -3.834 1.675 -15.433 1.00 98.31 84 VAL A O 1
ATOM 683 N N . SER A 1 85 ? -5.356 3.181 -16.102 1.00 98.31 85 SER A N 1
ATOM 684 C CA . SER A 1 85 ? -6.379 2.224 -16.551 1.00 98.31 85 SER A CA 1
ATOM 685 C C . SER A 1 85 ? -5.839 1.059 -17.392 1.00 98.31 85 SER A C 1
ATOM 687 O O . SER A 1 85 ? -6.206 -0.088 -17.152 1.00 98.31 85 SER A O 1
ATOM 689 N N . ARG A 1 86 ? -4.936 1.321 -18.349 1.00 98.38 86 ARG A N 1
ATOM 690 C CA . ARG A 1 86 ? -4.357 0.277 -19.217 1.00 98.38 86 ARG A CA 1
ATOM 691 C C . ARG A 1 86 ? -3.453 -0.685 -18.448 1.00 98.38 86 ARG A C 1
ATOM 693 O O . ARG A 1 86 ? -3.536 -1.889 -18.661 1.00 98.38 86 ARG A O 1
ATOM 700 N N . VAL A 1 87 ? -2.629 -0.162 -17.540 1.00 98.56 87 VAL A N 1
ATOM 701 C CA . VAL A 1 87 ? -1.775 -0.984 -16.667 1.00 98.56 87 VAL A CA 1
ATOM 702 C C . VAL A 1 87 ? -2.627 -1.768 -15.677 1.00 98.56 87 VAL A C 1
ATOM 704 O O . VAL A 1 87 ? -2.444 -2.973 -15.548 1.00 98.56 87 VAL A O 1
ATOM 707 N N . GLY A 1 88 ? -3.606 -1.117 -15.044 1.00 98.38 88 GLY A N 1
ATOM 708 C CA . GLY A 1 88 ? -4.515 -1.756 -14.097 1.00 98.38 88 GLY A CA 1
ATOM 709 C C . GLY A 1 88 ? -5.284 -2.924 -14.716 1.00 98.38 88 GLY A C 1
ATOM 710 O O . GLY A 1 88 ? -5.262 -4.008 -14.150 1.00 98.38 88 GLY A O 1
ATOM 711 N N . LYS A 1 89 ? -5.858 -2.762 -15.917 1.00 98.19 89 LYS A N 1
ATOM 712 C CA . LYS A 1 89 ? -6.531 -3.856 -16.651 1.00 98.19 89 LYS A CA 1
ATOM 713 C C . LYS A 1 89 ? -5.589 -5.006 -17.022 1.00 98.19 89 LYS A C 1
ATOM 715 O O . LYS A 1 89 ? -5.997 -6.165 -17.043 1.00 98.19 89 LYS A O 1
ATOM 720 N N . LYS A 1 90 ? -4.327 -4.701 -17.331 1.00 98.25 90 LYS A N 1
ATOM 721 C CA . LYS A 1 90 ? -3.331 -5.730 -17.647 1.00 98.25 90 LYS A CA 1
ATOM 722 C C . LYS A 1 90 ? -2.942 -6.537 -16.406 1.00 98.25 90 LYS A C 1
ATOM 724 O O . LYS A 1 90 ? -2.891 -7.760 -16.471 1.00 98.25 90 LYS A O 1
ATOM 729 N N . LEU A 1 91 ? -2.728 -5.863 -15.276 1.00 98.25 91 LEU A N 1
ATOM 730 C CA . LEU A 1 91 ? -2.495 -6.506 -13.980 1.00 98.25 91 LEU A CA 1
ATOM 731 C C . LEU A 1 91 ? -3.711 -7.332 -13.534 1.00 98.25 91 LEU A C 1
ATOM 733 O O . LEU A 1 91 ? -3.551 -8.464 -13.085 1.00 98.25 91 LEU A O 1
ATOM 737 N N . ASP A 1 92 ? -4.918 -6.801 -13.728 1.00 97.56 92 ASP A N 1
ATOM 738 C CA . ASP A 1 92 ? -6.181 -7.495 -13.471 1.00 97.56 92 ASP A CA 1
ATOM 739 C C . ASP A 1 92 ? -6.265 -8.828 -14.225 1.00 97.56 92 ASP A C 1
ATOM 741 O O . ASP A 1 92 ? -6.459 -9.879 -13.614 1.00 97.56 92 ASP A O 1
ATOM 745 N N . SER A 1 93 ? -6.006 -8.783 -15.537 1.00 96.62 93 SER A N 1
ATOM 746 C CA . SER A 1 93 ? -6.009 -9.951 -16.430 1.00 96.62 93 SER A CA 1
ATOM 747 C C . SER A 1 93 ? -4.969 -11.007 -16.039 1.00 96.62 93 SER A C 1
ATOM 749 O O . SER A 1 93 ? -5.137 -12.182 -16.350 1.00 96.62 93 SER A O 1
ATOM 751 N N . ALA A 1 94 ? -3.900 -10.602 -15.349 1.00 96.56 94 ALA A N 1
ATOM 752 C CA . ALA A 1 94 ? -2.875 -11.495 -14.814 1.00 96.56 94 ALA A CA 1
ATOM 753 C C . ALA A 1 94 ? -3.190 -12.010 -13.393 1.00 96.56 94 ALA A C 1
ATOM 755 O O . ALA A 1 94 ? -2.364 -12.692 -12.793 1.00 96.56 94 ALA A O 1
ATOM 756 N N . GLY A 1 95 ? -4.369 -11.693 -12.845 1.00 96.19 95 GLY A N 1
ATOM 757 C CA . GLY A 1 95 ? -4.840 -12.183 -11.548 1.00 96.19 95 GLY A CA 1
ATOM 758 C C . GLY A 1 95 ? -4.495 -11.297 -10.347 1.00 96.19 95 GLY A C 1
ATOM 759 O O . GLY A 1 95 ? -4.815 -11.671 -9.222 1.00 96.19 95 GLY A O 1
ATOM 760 N N . TYR A 1 96 ? -3.891 -10.121 -10.546 1.00 97.88 96 TYR A N 1
ATOM 761 C CA . TYR A 1 96 ? -3.511 -9.238 -9.439 1.00 97.88 96 TYR A CA 1
ATOM 762 C C . TYR A 1 96 ? -4.685 -8.442 -8.875 1.00 97.88 96 TYR A C 1
ATOM 764 O O . TYR A 1 96 ? -5.488 -7.883 -9.621 1.00 97.88 96 TYR A O 1
ATOM 772 N N . ASN A 1 97 ? -4.732 -8.311 -7.554 1.00 98.31 97 ASN A N 1
ATOM 773 C CA . ASN A 1 97 ? -5.556 -7.336 -6.850 1.00 98.31 97 ASN A CA 1
ATOM 774 C C . ASN A 1 97 ? -4.810 -6.005 -6.750 1.00 98.31 97 ASN A C 1
ATOM 776 O O . ASN A 1 97 ? -3.637 -5.988 -6.375 1.00 98.31 97 ASN A O 1
ATOM 780 N N . LEU A 1 98 ? -5.479 -4.894 -7.064 1.00 98.38 98 LEU A N 1
ATOM 781 C CA . LEU A 1 98 ? -4.924 -3.553 -6.869 1.00 98.38 98 LEU A CA 1
ATOM 782 C C . LEU A 1 98 ? -5.590 -2.907 -5.659 1.00 98.38 98 LEU A C 1
ATOM 784 O O . LEU A 1 98 ? -6.817 -2.807 -5.617 1.00 98.38 98 LEU A O 1
ATOM 788 N N . ILE A 1 99 ? -4.772 -2.459 -4.706 1.00 98.50 99 ILE A N 1
ATOM 789 C CA . ILE A 1 99 ? -5.221 -1.808 -3.475 1.00 98.50 99 ILE A CA 1
ATOM 790 C C . ILE A 1 99 ? -4.721 -0.364 -3.432 1.00 98.50 99 ILE A C 1
ATOM 792 O O . ILE A 1 99 ? -3.513 -0.091 -3.394 1.00 98.50 99 ILE A O 1
ATOM 796 N N . GLY A 1 100 ? -5.679 0.560 -3.411 1.00 98.50 100 GLY A N 1
ATOM 797 C CA . GLY A 1 100 ? -5.442 1.984 -3.234 1.00 98.50 100 GLY A CA 1
ATOM 798 C C . GLY A 1 100 ? -5.284 2.365 -1.763 1.00 98.50 100 GLY A C 1
ATOM 799 O O . GLY A 1 100 ? -4.715 1.623 -0.955 1.00 98.50 100 GLY A O 1
ATOM 800 N N . TRP A 1 101 ? -5.747 3.566 -1.443 1.00 98.69 101 TRP A N 1
ATOM 801 C CA . TRP A 1 101 ? -5.874 4.090 -0.088 1.00 98.69 101 TRP A CA 1
ATOM 802 C C . TRP A 1 101 ? -7.037 5.079 -0.012 1.00 98.69 101 TRP A C 1
ATOM 804 O O . TRP A 1 101 ? -7.382 5.707 -1.018 1.00 98.69 101 TRP A O 1
ATOM 814 N N . ASP A 1 102 ? -7.607 5.205 1.182 1.00 98.56 102 ASP A N 1
ATOM 815 C CA . ASP A 1 102 ? -8.678 6.144 1.530 1.00 98.56 102 ASP A CA 1
ATOM 816 C C . ASP A 1 102 ? -8.112 7.427 2.142 1.00 98.56 102 ASP A C 1
ATOM 818 O O . ASP A 1 102 ? -8.611 8.526 1.906 1.00 98.56 102 ASP A O 1
ATOM 822 N N . LEU A 1 103 ? -7.038 7.270 2.920 1.00 98.44 103 LEU A N 1
ATOM 823 C CA . LEU A 1 103 ? -6.383 8.333 3.668 1.00 98.44 103 LEU A CA 1
ATOM 824 C C . LEU A 1 103 ? -4.874 8.281 3.444 1.00 98.44 103 LEU A C 1
ATOM 826 O O . LEU A 1 103 ? -4.296 7.200 3.380 1.00 98.44 103 LEU A O 1
ATOM 830 N N . GLU A 1 104 ? -4.222 9.434 3.346 1.00 98.31 104 GLU A N 1
ATOM 831 C CA . GLU A 1 104 ? -2.767 9.524 3.240 1.00 98.31 104 GLU A CA 1
ATOM 832 C C . GLU A 1 104 ? -2.197 10.321 4.413 1.00 98.31 104 GLU A C 1
ATOM 834 O O . GLU A 1 104 ? -2.522 11.494 4.608 1.00 98.31 104 GLU A O 1
ATOM 839 N N . TRP A 1 105 ? -1.287 9.699 5.165 1.00 98.50 105 TRP A N 1
ATOM 840 C CA . TRP A 1 105 ? -0.428 10.425 6.088 1.00 98.50 105 TRP A CA 1
ATOM 841 C C . TRP A 1 105 ? 0.669 11.103 5.268 1.00 98.50 105 TRP A C 1
ATOM 843 O O . TRP A 1 105 ? 1.633 10.475 4.820 1.00 98.50 105 TRP A O 1
ATOM 853 N N . HIS A 1 106 ? 0.497 12.398 5.030 1.00 97.56 106 HIS A N 1
ATOM 854 C CA . HIS A 1 106 ? 1.408 13.167 4.202 1.00 97.56 106 HIS A CA 1
ATOM 855 C C . HIS A 1 106 ? 2.737 13.395 4.915 1.00 97.56 106 HIS A C 1
ATOM 857 O O . HIS A 1 106 ? 2.828 13.449 6.144 1.00 97.56 106 HIS A O 1
ATOM 863 N N . PHE A 1 107 ? 3.784 13.589 4.119 1.00 96.50 107 PHE A N 1
ATOM 864 C CA . PHE A 1 107 ? 5.113 13.914 4.614 1.00 96.50 107 PHE A CA 1
ATOM 865 C C . PHE A 1 107 ? 5.689 15.135 3.902 1.00 96.50 107 PHE A C 1
ATOM 867 O O . PHE A 1 107 ? 5.405 15.410 2.733 1.00 96.50 107 PHE A O 1
ATOM 874 N N . ASN A 1 108 ? 6.542 15.868 4.608 1.00 96.12 108 ASN A N 1
ATOM 875 C CA . ASN A 1 108 ? 7.290 16.970 4.029 1.00 96.12 108 ASN A CA 1
ATOM 876 C C . ASN A 1 108 ? 8.332 16.421 3.042 1.00 96.12 108 ASN A C 1
ATOM 878 O O . ASN A 1 108 ? 9.180 15.611 3.407 1.00 96.12 108 ASN A O 1
ATOM 882 N N . LYS A 1 109 ? 8.303 16.879 1.787 1.00 91.44 109 LYS A N 1
ATOM 883 C CA . LYS A 1 109 ? 9.171 16.346 0.721 1.00 91.44 109 LYS A CA 1
ATOM 884 C C . LYS A 1 109 ? 10.672 16.553 0.965 1.00 91.44 109 LYS A C 1
ATOM 886 O O . LYS A 1 109 ? 11.461 15.807 0.395 1.00 91.44 109 LYS A O 1
ATOM 891 N N . HIS A 1 110 ? 11.055 17.530 1.787 1.00 92.19 110 HIS A N 1
ATOM 892 C CA . HIS A 1 110 ? 12.452 17.823 2.112 1.00 92.19 110 HIS A CA 1
ATOM 893 C C . HIS A 1 110 ? 12.938 17.024 3.321 1.00 92.19 110 HIS A C 1
ATOM 895 O O . HIS A 1 110 ? 13.992 16.401 3.255 1.00 92.19 110 HIS A O 1
ATOM 901 N N . SER A 1 111 ? 12.174 17.017 4.417 1.00 93.94 111 SER A N 1
ATOM 902 C CA . S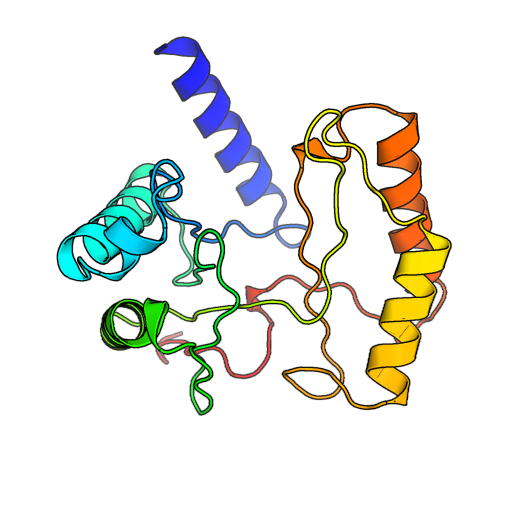ER A 1 111 ? 12.589 16.353 5.662 1.00 93.94 111 SER A CA 1
ATOM 903 C C . SER A 1 111 ? 12.132 14.899 5.777 1.00 93.94 111 SER A C 1
ATOM 905 O O . SER A 1 111 ? 12.561 14.200 6.687 1.00 93.94 111 SER A O 1
ATOM 907 N N . ALA A 1 112 ? 11.245 14.448 4.886 1.00 94.00 112 ALA A N 1
ATOM 908 C CA . ALA A 1 112 ? 10.520 13.180 4.951 1.00 94.00 112 ALA A CA 1
ATOM 909 C C . ALA A 1 112 ? 9.623 13.002 6.190 1.00 94.00 112 ALA A C 1
ATOM 911 O O . ALA A 1 112 ? 8.990 11.961 6.304 1.00 94.00 112 ALA A O 1
ATOM 912 N N . LYS A 1 113 ? 9.511 14.002 7.073 1.00 96.25 113 LYS A N 1
ATOM 913 C CA . LYS A 1 113 ? 8.750 13.913 8.328 1.00 96.25 113 LYS A CA 1
ATOM 914 C C . LYS A 1 113 ? 7.234 13.948 8.100 1.00 96.25 113 LYS A C 1
ATOM 916 O O . LYS A 1 113 ? 6.798 14.659 7.188 1.00 96.25 113 LYS A O 1
ATOM 921 N N . PRO A 1 114 ? 6.431 13.258 8.932 1.00 97.31 114 PRO A N 1
ATOM 922 C CA . PRO A 1 114 ? 4.974 13.337 8.893 1.00 97.31 114 PRO A CA 1
ATOM 923 C C . PRO A 1 114 ? 4.483 14.770 9.111 1.00 97.31 114 PRO A C 1
ATOM 925 O O . PRO A 1 114 ? 4.962 15.468 10.007 1.00 97.31 114 PRO A O 1
ATOM 928 N N . VAL A 1 115 ? 3.518 15.195 8.292 1.00 97.44 115 VAL A N 1
ATOM 929 C CA . VAL A 1 115 ? 2.868 16.511 8.394 1.00 97.44 115 VAL A CA 1
ATOM 930 C C . VAL A 1 115 ? 1.806 16.490 9.488 1.00 97.44 115 VAL A C 1
ATOM 932 O O . VAL A 1 115 ? 1.799 17.360 10.355 1.00 97.44 115 VAL A O 1
ATOM 935 N N . GLN A 1 116 ? 0.921 15.492 9.466 1.00 97.75 116 GLN A N 1
ATOM 936 C CA . GLN A 1 116 ? -0.130 15.344 10.468 1.00 97.75 116 GLN A CA 1
ATOM 937 C C . GLN A 1 116 ? 0.422 14.828 11.805 1.00 97.75 116 GLN A C 1
ATOM 939 O O . GLN A 1 116 ? 1.375 14.043 11.847 1.00 97.75 116 GLN A O 1
ATOM 944 N N . SER A 1 117 ? -0.219 15.246 12.899 1.00 97.62 117 SER A N 1
ATOM 945 C CA . SER A 1 117 ? -0.046 14.633 14.221 1.00 97.62 117 SER A CA 1
ATOM 946 C C . SER A 1 117 ? -0.802 13.302 14.318 1.00 97.62 117 SER A C 1
ATOM 948 O O . SER A 1 117 ? -1.684 13.030 13.500 1.00 97.62 117 SER A O 1
ATOM 950 N N . ALA A 1 118 ? -0.509 12.501 15.348 1.00 98.06 118 ALA A N 1
ATOM 951 C CA . ALA A 1 118 ? -1.259 11.278 15.637 1.00 98.06 118 ALA A CA 1
ATOM 952 C C . ALA A 1 118 ? -2.765 11.554 15.801 1.00 98.06 118 ALA A C 1
ATOM 954 O O . ALA A 1 118 ? -3.588 10.906 15.158 1.00 98.06 118 ALA A O 1
ATOM 955 N N . GLN A 1 119 ? -3.125 12.577 16.586 1.00 98.44 119 GLN A N 1
ATOM 956 C CA . GLN A 1 119 ? -4.521 12.951 16.816 1.00 98.44 119 GLN A CA 1
ATOM 957 C C . GLN A 1 119 ? -5.219 13.434 15.537 1.00 98.44 119 GLN A C 1
ATOM 959 O O . GLN A 1 119 ? -6.389 13.126 15.321 1.00 98.44 119 GLN A O 1
ATOM 964 N N . THR A 1 120 ? -4.514 14.165 14.665 1.00 98.56 120 THR A N 1
ATOM 965 C CA . THR A 1 120 ? -5.060 14.575 13.362 1.00 98.56 120 THR A CA 1
ATOM 966 C C . THR A 1 120 ? -5.433 13.352 12.523 1.00 98.56 120 THR A C 1
ATOM 968 O O . THR A 1 120 ? -6.549 13.298 12.016 1.00 98.56 120 THR A O 1
ATOM 971 N N . MET A 1 121 ? -4.554 12.347 12.448 1.00 98.62 121 MET A N 1
ATOM 972 C CA . MET A 1 121 ? -4.839 11.107 11.720 1.00 98.62 121 MET A CA 1
ATOM 973 C C . MET A 1 121 ? -6.018 10.334 12.318 1.00 98.62 121 MET A C 1
ATOM 975 O O . MET A 1 121 ? -6.882 9.871 11.579 1.00 98.62 121 MET A O 1
ATOM 979 N N . VAL A 1 122 ? -6.100 10.233 13.650 1.00 98.50 122 VAL A N 1
ATOM 980 C CA . VAL A 1 122 ? -7.242 9.607 14.344 1.00 98.50 122 VAL A CA 1
ATOM 981 C C . VAL A 1 122 ? -8.553 10.310 13.986 1.00 98.50 122 VAL A C 1
ATOM 983 O O . VAL A 1 122 ? -9.547 9.658 13.668 1.00 98.50 122 VAL A O 1
ATOM 986 N N . ASN A 1 123 ? -8.559 11.643 14.005 1.00 98.56 123 ASN A N 1
ATOM 987 C CA . ASN A 1 123 ? -9.743 12.428 13.669 1.00 98.56 123 ASN A CA 1
ATOM 988 C C . ASN A 1 123 ? -10.158 12.219 12.206 1.00 98.56 123 ASN A C 1
ATOM 990 O O . ASN A 1 123 ? -11.348 12.103 11.927 1.00 98.56 123 ASN A O 1
ATOM 994 N N . GLU A 1 124 ? -9.200 12.135 11.279 1.00 98.56 124 GLU A N 1
ATOM 995 C CA . GLU A 1 124 ? -9.472 11.853 9.866 1.00 98.56 124 GLU A CA 1
ATOM 996 C C . GLU A 1 124 ? -10.053 10.450 9.660 1.00 98.56 124 GLU A C 1
ATOM 998 O O . GLU A 1 124 ? -11.047 10.315 8.948 1.00 98.56 124 GLU A O 1
ATOM 1003 N N . VAL A 1 125 ? -9.510 9.429 10.332 1.00 98.38 125 VAL A N 1
ATOM 1004 C CA . VAL A 1 125 ? -10.059 8.060 10.331 1.00 98.38 125 VAL A CA 1
ATOM 1005 C C . VAL A 1 125 ? -11.509 8.056 10.822 1.00 98.38 125 VAL A C 1
ATOM 1007 O O . VAL A 1 125 ? -12.401 7.579 10.120 1.00 98.38 125 VAL A O 1
ATOM 1010 N N . ASN A 1 126 ? -11.767 8.650 11.990 1.00 97.62 126 ASN A N 1
ATOM 1011 C CA . ASN A 1 126 ? -13.111 8.719 12.566 1.00 97.62 126 ASN A CA 1
ATOM 1012 C C . ASN A 1 126 ? -14.086 9.464 11.649 1.00 97.62 126 ASN A C 1
ATOM 1014 O O . ASN A 1 126 ? -15.216 9.018 11.452 1.00 97.62 126 ASN A O 1
ATOM 1018 N N . ARG A 1 127 ? -13.642 10.571 11.045 1.00 98.31 127 ARG A N 1
ATOM 1019 C CA . ARG A 1 127 ? -14.444 11.353 10.103 1.00 98.31 127 ARG A CA 1
ATOM 1020 C C . ARG A 1 127 ? -14.807 10.541 8.857 1.00 98.31 127 ARG A C 1
ATOM 1022 O O . ARG A 1 127 ? -15.958 10.578 8.434 1.00 98.31 127 ARG A O 1
ATOM 1029 N N . LEU A 1 128 ? -13.864 9.794 8.274 1.00 98.25 128 LEU A N 1
ATOM 1030 C CA . LEU A 1 128 ? -14.137 8.960 7.096 1.00 98.25 128 LEU A CA 1
ATOM 1031 C C . LEU A 1 128 ? -15.154 7.852 7.395 1.00 98.25 128 LEU A C 1
ATOM 1033 O O . LEU A 1 128 ? -16.020 7.599 6.557 1.00 98.25 128 LEU A O 1
ATOM 1037 N N . PHE A 1 129 ? -15.105 7.247 8.586 1.00 97.44 129 PHE A N 1
ATOM 1038 C CA . PHE A 1 129 ? -16.138 6.303 9.020 1.00 97.44 129 PHE A CA 1
ATOM 1039 C C . PHE A 1 129 ? -17.499 6.981 9.216 1.00 97.44 129 PHE A C 1
ATOM 1041 O O . PHE A 1 129 ? -18.488 6.517 8.657 1.00 97.44 129 PHE A O 1
ATOM 1048 N N . GLN A 1 130 ? -17.557 8.099 9.946 1.00 96.75 130 GLN A N 1
ATOM 1049 C CA . GLN A 1 130 ? -18.808 8.828 10.209 1.00 96.75 130 GLN A CA 1
ATOM 1050 C C . GLN A 1 130 ? -19.494 9.314 8.926 1.00 96.75 130 GLN A C 1
ATOM 1052 O O . GLN A 1 130 ? -20.716 9.275 8.817 1.00 96.75 130 GLN A O 1
ATOM 1057 N N . GLU A 1 131 ? -18.711 9.757 7.943 1.00 97.75 131 GLU A N 1
ATOM 1058 C CA . GLU A 1 131 ? -19.221 10.243 6.660 1.00 97.75 131 GLU A CA 1
ATOM 1059 C C . GLU A 1 131 ? -19.457 9.123 5.630 1.00 97.75 131 GLU A C 1
ATOM 1061 O O . GLU A 1 131 ? -19.862 9.420 4.506 1.00 97.75 131 GLU A O 1
ATOM 1066 N N . ASN A 1 132 ? -19.193 7.854 5.970 1.00 97.00 132 ASN A N 1
ATOM 1067 C CA . ASN A 1 132 ? -19.205 6.717 5.039 1.00 97.00 132 ASN A CA 1
ATOM 1068 C C . ASN A 1 132 ? -18.336 6.948 3.782 1.00 97.00 132 ASN A C 1
ATOM 1070 O O . ASN A 1 132 ? -18.663 6.489 2.688 1.00 97.00 132 ASN A O 1
ATOM 1074 N N . LYS A 1 133 ? -17.209 7.657 3.924 1.00 96.94 133 LYS A N 1
ATOM 1075 C CA . LYS A 1 133 ? -16.277 7.993 2.830 1.00 96.94 133 LYS A CA 1
ATOM 1076 C C . LYS A 1 133 ? -15.092 7.037 2.779 1.00 96.94 133 LYS A C 1
ATOM 1078 O O . LYS A 1 133 ? -13.937 7.447 2.754 1.00 96.94 133 LYS A O 1
ATOM 1083 N N . THR A 1 134 ? -15.403 5.752 2.775 1.00 97.88 134 THR A N 1
ATOM 1084 C CA . THR A 1 134 ? -14.425 4.671 2.635 1.00 97.88 134 THR A CA 1
ATOM 1085 C C . THR A 1 134 ? -14.668 3.951 1.319 1.00 97.88 134 THR A C 1
ATOM 1087 O O . THR A 1 134 ? -15.812 3.862 0.873 1.00 97.88 134 THR A O 1
ATOM 1090 N N . PHE A 1 135 ? -13.613 3.463 0.670 1.00 97.56 135 PHE A N 1
ATOM 1091 C CA . PHE A 1 135 ? -13.725 2.759 -0.603 1.00 97.56 135 PHE A CA 1
ATOM 1092 C C . PHE A 1 135 ? -14.576 1.495 -0.464 1.00 97.56 135 PHE A C 1
ATOM 1094 O O . PHE A 1 135 ? -15.445 1.233 -1.295 1.00 97.56 135 PHE A O 1
ATOM 1101 N N . HIS A 1 136 ? -14.354 0.743 0.614 1.00 96.94 136 HIS A N 1
ATOM 1102 C CA . HIS A 1 136 ? -15.231 -0.335 1.040 1.00 96.94 136 HIS A CA 1
ATOM 1103 C C . HIS A 1 136 ? -15.829 0.024 2.40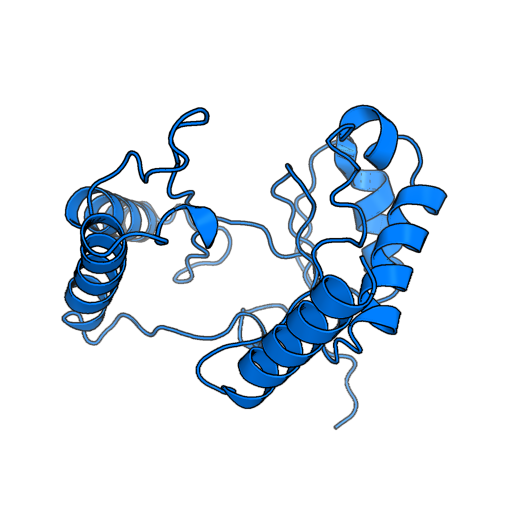6 1.00 96.94 136 HIS A C 1
ATOM 1105 O O . HIS A 1 136 ? -15.058 0.342 3.315 1.00 96.94 136 HIS A O 1
ATOM 1111 N N . PRO A 1 137 ? -17.163 -0.069 2.598 1.00 96.19 137 PRO A N 1
ATOM 1112 C CA . PRO A 1 137 ? -17.801 0.284 3.862 1.00 96.19 137 PRO A CA 1
ATOM 1113 C C . PRO A 1 137 ? -17.116 -0.369 5.063 1.00 96.19 137 PRO A C 1
ATOM 1115 O O . PRO A 1 137 ? -16.796 -1.562 5.025 1.00 96.19 137 PRO A O 1
ATOM 1118 N N . ASN A 1 138 ? -16.908 0.414 6.123 1.00 96.31 138 ASN A N 1
ATOM 1119 C CA . ASN A 1 138 ? -16.274 0.003 7.381 1.00 96.31 138 ASN A CA 1
ATOM 1120 C C . ASN A 1 138 ? -14.814 -0.476 7.263 1.00 96.31 138 ASN A C 1
ATOM 1122 O O . ASN A 1 138 ? -14.318 -1.118 8.182 1.00 96.31 138 ASN A O 1
ATOM 1126 N N . HIS A 1 139 ? -14.106 -0.147 6.176 1.00 98.06 139 HIS A N 1
ATOM 1127 C CA . HIS A 1 139 ? -12.685 -0.470 6.008 1.00 98.06 139 HIS A CA 1
ATOM 1128 C C . HIS A 1 139 ? -11.906 0.763 5.551 1.00 98.06 139 HIS A C 1
ATOM 1130 O O . HIS A 1 139 ? -12.295 1.414 4.590 1.00 98.06 139 HIS A O 1
ATOM 1136 N N . ILE A 1 140 ? -10.783 1.065 6.205 1.00 98.31 140 ILE A N 1
ATOM 1137 C CA . ILE A 1 140 ? -9.902 2.178 5.825 1.00 98.31 140 ILE A CA 1
ATOM 1138 C C . ILE A 1 140 ? -8.509 1.645 5.525 1.00 98.31 140 ILE A C 1
ATOM 1140 O O . ILE A 1 140 ? -7.906 0.958 6.347 1.00 98.31 140 ILE A O 1
ATOM 1144 N N . VAL A 1 141 ? -7.967 2.026 4.371 1.00 98.56 141 VAL A N 1
ATOM 1145 C CA . VAL A 1 141 ? -6.561 1.834 4.025 1.00 98.56 141 VAL A CA 1
ATOM 1146 C C . VAL A 1 141 ? -5.830 3.168 4.133 1.00 98.56 141 VAL A C 1
ATOM 1148 O O . VAL A 1 141 ? -6.114 4.110 3.391 1.00 98.56 141 VAL A O 1
ATOM 1151 N N . ILE A 1 142 ? -4.856 3.233 5.042 1.00 98.56 142 ILE A N 1
ATOM 1152 C CA . ILE A 1 142 ? -4.008 4.411 5.251 1.00 98.56 142 ILE A CA 1
ATOM 1153 C C . ILE A 1 142 ? -2.701 4.237 4.469 1.00 98.56 142 ILE A C 1
ATOM 1155 O O . ILE A 1 142 ? -1.953 3.282 4.686 1.00 98.56 142 ILE A O 1
ATOM 1159 N N . LEU A 1 143 ? -2.401 5.168 3.565 1.00 98.56 143 LEU A N 1
ATOM 1160 C CA . LEU A 1 143 ? -1.095 5.281 2.926 1.00 98.56 143 LEU A CA 1
ATOM 1161 C C . LEU A 1 143 ? -0.131 6.037 3.844 1.00 98.56 143 LEU A C 1
ATOM 1163 O O . LEU A 1 143 ? -0.407 7.149 4.284 1.00 98.56 143 LEU A O 1
ATOM 1167 N N . MET A 1 144 ? 1.034 5.445 4.076 1.00 97.62 144 MET A N 1
ATOM 1168 C CA . MET A 1 144 ? 2.166 6.063 4.760 1.00 97.62 144 MET A CA 1
ATOM 1169 C C . MET A 1 144 ? 3.472 5.507 4.186 1.00 97.62 144 MET A C 1
ATOM 1171 O O . MET A 1 144 ? 3.459 4.528 3.438 1.00 97.62 144 MET A O 1
ATOM 1175 N N . HIS A 1 145 ? 4.599 6.129 4.531 1.00 97.00 145 HIS A N 1
ATOM 1176 C CA . HIS A 1 145 ? 5.921 5.698 4.085 1.00 97.00 145 HIS A CA 1
ATOM 1177 C C . HIS A 1 145 ? 6.837 5.471 5.287 1.00 97.00 145 HIS A C 1
ATOM 1179 O O . HIS A 1 145 ? 6.930 6.312 6.175 1.00 97.00 145 HIS A O 1
ATOM 1185 N N . ASP A 1 146 ? 7.575 4.368 5.276 1.00 94.31 146 ASP A N 1
ATOM 1186 C CA . ASP A 1 146 ? 8.570 3.991 6.287 1.00 94.31 146 ASP A CA 1
ATOM 1187 C C . ASP A 1 146 ? 9.572 5.115 6.607 1.00 94.31 146 ASP A C 1
ATOM 1189 O O . ASP A 1 146 ? 9.891 5.374 7.769 1.00 94.31 146 ASP A O 1
ATOM 1193 N N . ARG A 1 147 ? 10.020 5.855 5.583 1.00 93.81 147 ARG A N 1
ATOM 1194 C CA . ARG A 1 147 ? 10.953 6.983 5.735 1.00 93.81 147 ARG A CA 1
ATOM 1195 C C . ARG A 1 147 ? 10.451 8.099 6.652 1.00 93.81 147 ARG A C 1
ATOM 1197 O O . ARG A 1 147 ? 11.277 8.883 7.109 1.00 93.81 147 ARG A O 1
ATOM 1204 N N . MET A 1 148 ? 9.145 8.163 6.912 1.00 96.44 148 MET A N 1
ATOM 1205 C CA . MET A 1 148 ? 8.535 9.141 7.812 1.00 96.44 148 MET A CA 1
ATOM 1206 C C . MET A 1 148 ? 8.907 8.914 9.270 1.00 96.44 148 MET A C 1
ATOM 1208 O O . MET A 1 148 ? 8.911 9.859 10.047 1.00 96.44 148 MET A O 1
ATOM 1212 N N . PHE A 1 149 ? 9.249 7.682 9.640 1.00 96.50 149 PHE A N 1
ATOM 1213 C CA . PHE A 1 149 ? 9.331 7.252 11.034 1.00 96.50 149 PHE A CA 1
ATOM 1214 C C . PHE A 1 149 ? 10.739 6.780 11.418 1.00 96.50 149 PHE A C 1
ATOM 1216 O O . PHE A 1 149 ? 10.901 5.889 12.248 1.00 96.50 149 PHE A O 1
ATOM 1223 N N . ARG A 1 150 ? 11.774 7.345 10.779 1.00 92.81 150 ARG A N 1
ATOM 1224 C CA . ARG A 1 150 ? 13.177 6.950 11.006 1.00 92.81 150 ARG A CA 1
ATOM 1225 C C . ARG A 1 150 ? 13.751 7.454 12.327 1.00 92.81 150 ARG A C 1
ATOM 1227 O O . ARG A 1 150 ? 14.641 6.803 12.865 1.00 92.81 150 ARG A O 1
ATOM 1234 N N . ASP A 1 151 ? 13.288 8.601 12.822 1.00 94.56 151 ASP A N 1
ATOM 1235 C CA . ASP A 1 151 ? 13.687 9.111 14.135 1.00 94.56 151 ASP A CA 1
ATOM 1236 C C . ASP A 1 151 ? 12.653 8.787 15.217 1.00 94.56 151 ASP A C 1
ATOM 1238 O O . ASP A 1 151 ? 11.492 8.476 14.939 1.00 94.56 151 ASP A O 1
ATOM 1242 N N . SER A 1 152 ? 13.102 8.822 16.471 1.00 95.06 152 SER A N 1
ATOM 1243 C CA . SER A 1 152 ? 12.301 8.401 17.619 1.00 95.06 152 SER A CA 1
ATOM 1244 C C . SER A 1 152 ? 11.065 9.272 17.832 1.00 95.06 152 SER A C 1
ATOM 1246 O O . SER A 1 152 ? 10.024 8.742 18.215 1.00 95.06 152 SER A O 1
ATOM 1248 N N . ALA A 1 153 ? 11.151 10.577 17.564 1.00 95.12 153 ALA A N 1
ATOM 1249 C CA . ALA A 1 153 ? 10.039 11.502 17.750 1.00 95.12 153 ALA A CA 1
ATOM 1250 C C . ALA A 1 153 ? 8.908 11.216 16.761 1.00 95.12 153 ALA A C 1
ATOM 1252 O O . ALA A 1 153 ? 7.743 11.142 17.152 1.00 95.12 153 ALA A O 1
ATOM 1253 N N . ASP A 1 154 ? 9.244 10.997 15.492 1.00 96.44 154 ASP A N 1
ATOM 1254 C CA . ASP A 1 154 ? 8.242 10.684 14.481 1.00 96.44 154 ASP A CA 1
ATOM 1255 C C . ASP A 1 154 ? 7.703 9.250 14.638 1.00 96.44 154 ASP A C 1
ATOM 1257 O O . ASP A 1 154 ? 6.496 9.039 14.506 1.00 96.44 154 ASP A O 1
ATOM 1261 N N . LEU A 1 155 ? 8.532 8.278 15.040 1.00 96.94 155 LEU A N 1
ATOM 1262 C CA . LEU A 1 155 ? 8.068 6.927 15.387 1.00 96.94 155 LEU A CA 1
ATOM 1263 C C . LEU A 1 155 ? 7.059 6.927 16.549 1.00 96.94 155 LEU A C 1
ATOM 1265 O O . LEU A 1 155 ? 6.111 6.138 16.539 1.00 96.94 155 LEU A O 1
ATOM 1269 N N . MET A 1 156 ? 7.230 7.805 17.544 1.00 97.50 156 MET A N 1
ATOM 1270 C CA . MET A 1 156 ? 6.262 7.945 18.639 1.00 97.50 156 MET A CA 1
ATOM 1271 C C . MET A 1 156 ? 4.882 8.374 18.134 1.00 97.50 156 MET A C 1
ATOM 1273 O O . MET A 1 156 ? 3.892 7.848 18.631 1.00 97.50 156 MET A O 1
ATOM 1277 N N . LYS A 1 157 ? 4.794 9.216 17.094 1.00 97.75 157 LYS A N 1
ATOM 1278 C CA . LYS A 1 157 ? 3.504 9.604 16.493 1.00 97.75 157 LYS A CA 1
ATOM 1279 C C . LYS A 1 157 ? 2.770 8.405 15.890 1.00 97.75 157 LYS A C 1
ATOM 1281 O O . LYS A 1 157 ? 1.561 8.279 16.056 1.00 97.75 157 LYS A O 1
ATOM 1286 N N . LEU A 1 158 ? 3.490 7.510 15.207 1.00 97.88 158 LEU A N 1
ATOM 1287 C CA . LEU A 1 158 ?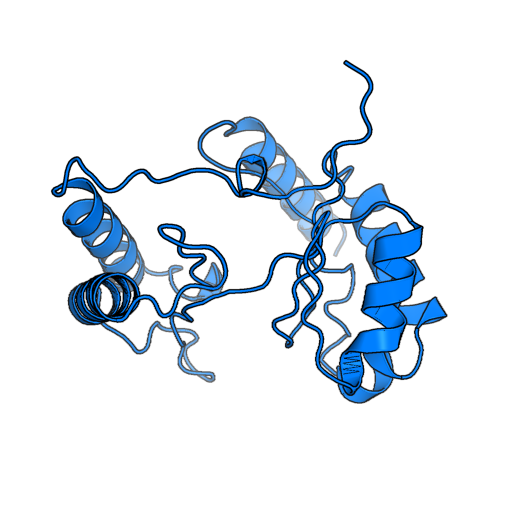 2.892 6.287 14.661 1.00 97.88 158 LEU A CA 1
ATOM 1288 C C 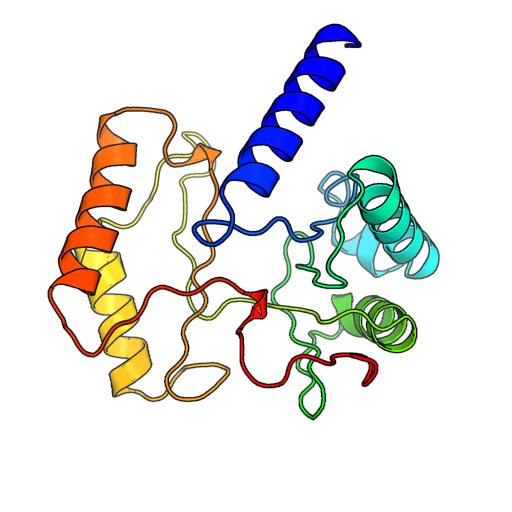. LEU A 1 158 ? 2.356 5.390 15.784 1.00 97.88 158 LEU A C 1
ATOM 1290 O O . LEU A 1 158 ? 1.219 4.927 15.711 1.00 97.88 158 LEU A O 1
ATOM 1294 N N . LYS A 1 159 ? 3.153 5.185 16.842 1.00 98.12 159 LYS A N 1
ATOM 1295 C CA . LYS A 1 159 ? 2.737 4.397 18.013 1.00 98.12 159 LYS A CA 1
ATOM 1296 C C . LYS A 1 159 ? 1.524 5.003 18.711 1.00 98.12 159 LYS A C 1
ATOM 1298 O O . LYS A 1 159 ? 0.611 4.269 19.074 1.00 98.12 159 LYS A O 1
ATOM 1303 N N . GLU A 1 160 ? 1.507 6.320 18.879 1.00 98.50 160 GLU A N 1
ATOM 1304 C CA . GLU A 1 160 ? 0.403 7.049 19.499 1.00 98.50 160 GLU A CA 1
ATOM 1305 C C . GLU A 1 160 ? -0.883 6.901 18.678 1.00 98.50 160 GLU A C 1
ATOM 1307 O O . GLU A 1 160 ? -1.914 6.539 19.236 1.00 98.50 160 GLU A O 1
ATOM 1312 N N . MET A 1 161 ? -0.821 7.065 17.350 1.00 98.50 161 MET A N 1
ATOM 1313 C CA . MET A 1 161 ? -1.985 6.869 16.478 1.00 98.50 161 MET A CA 1
ATOM 1314 C C . MET A 1 161 ? -2.537 5.440 16.588 1.00 98.50 161 MET A C 1
ATOM 1316 O O . MET A 1 161 ? -3.741 5.267 16.767 1.00 98.50 161 MET A O 1
ATOM 1320 N N . ILE A 1 162 ? -1.671 4.419 16.518 1.00 98.12 162 ILE A N 1
ATOM 1321 C CA . ILE A 1 162 ? -2.084 3.014 16.680 1.00 98.12 162 ILE A CA 1
ATOM 1322 C C . ILE A 1 162 ? -2.735 2.808 18.053 1.00 98.12 162 ILE A C 1
ATOM 1324 O O . ILE A 1 162 ? -3.826 2.251 18.126 1.00 98.12 162 ILE A O 1
ATOM 1328 N N . THR A 1 163 ? -2.109 3.310 19.122 1.00 98.44 163 THR A N 1
ATOM 1329 C CA . THR A 1 163 ? -2.603 3.175 20.503 1.00 98.44 163 THR A CA 1
ATOM 1330 C C . THR A 1 163 ? -3.987 3.798 20.672 1.00 98.44 163 THR A C 1
ATOM 1332 O O . THR A 1 163 ? -4.875 3.166 21.240 1.00 98.44 163 THR A O 1
ATOM 1335 N N . ILE A 1 164 ? -4.203 5.012 20.153 1.00 98.50 164 ILE A N 1
ATOM 1336 C CA . ILE A 1 164 ? -5.499 5.695 20.258 1.00 98.50 164 ILE A CA 1
ATOM 1337 C C . ILE A 1 164 ? -6.578 4.933 19.480 1.00 98.50 164 ILE A C 1
ATOM 1339 O O . ILE A 1 164 ? -7.683 4.755 19.986 1.00 98.50 164 ILE A O 1
ATOM 1343 N N . LEU A 1 165 ? -6.272 4.460 18.267 1.00 98.00 165 LEU A N 1
ATOM 1344 C CA . LEU A 1 165 ? -7.233 3.701 17.462 1.00 98.00 165 LEU A CA 1
ATOM 1345 C C . LEU A 1 165 ? -7.578 2.351 18.107 1.00 98.00 165 LEU A C 1
ATOM 1347 O O . LEU A 1 165 ? -8.748 1.991 18.160 1.00 98.00 165 LEU A O 1
ATOM 1351 N N . GLN A 1 166 ? -6.591 1.639 18.658 1.00 97.06 166 GLN A N 1
ATOM 1352 C CA . GLN A 1 166 ? -6.798 0.362 19.354 1.00 97.06 166 GLN A CA 1
ATOM 1353 C C . GLN A 1 166 ? -7.551 0.498 20.685 1.00 97.06 166 GLN A C 1
ATOM 1355 O O . GLN A 1 166 ? -8.122 -0.482 21.158 1.00 97.06 166 GLN A O 1
ATOM 1360 N N . ALA A 1 167 ? -7.589 1.690 21.289 1.00 97.69 167 ALA A N 1
ATOM 1361 C CA . ALA A 1 167 ? -8.407 1.937 22.475 1.00 97.69 167 ALA A CA 1
ATOM 1362 C C . ALA A 1 167 ? -9.916 1.841 22.178 1.00 97.69 167 ALA A C 1
ATOM 1364 O O . ALA A 1 167 ? -10.710 1.638 23.097 1.00 97.69 167 ALA A O 1
ATOM 1365 N N . ASN A 1 168 ? -10.319 1.963 20.907 1.00 96.00 168 ASN A N 1
ATOM 1366 C CA . ASN A 1 168 ? -11.672 1.651 20.478 1.00 96.00 168 ASN A CA 1
ATOM 1367 C C . ASN A 1 168 ? -11.776 0.155 20.105 1.00 96.00 168 ASN A C 1
ATOM 1369 O O . ASN A 1 168 ? -11.235 -0.243 19.072 1.00 96.00 168 ASN A O 1
ATOM 1373 N N . PRO A 1 169 ? -12.522 -0.672 20.865 1.00 95.94 169 PRO A N 1
ATOM 1374 C CA . PRO A 1 169 ? -12.615 -2.111 20.614 1.00 95.94 169 PRO A CA 1
ATOM 1375 C C . PRO A 1 169 ? -13.322 -2.471 19.298 1.00 95.94 169 PRO A C 1
ATOM 1377 O O . PRO A 1 169 ? -13.280 -3.628 18.888 1.00 95.94 169 PRO A O 1
ATOM 1380 N N . THR A 1 170 ? -13.983 -1.517 18.629 1.00 95.19 170 THR A N 1
ATOM 1381 C CA . THR A 1 170 ? -14.589 -1.747 17.308 1.00 95.19 170 THR A CA 1
ATOM 1382 C C . THR A 1 170 ? -13.600 -1.582 16.156 1.00 95.19 170 THR A C 1
ATOM 1384 O O . THR A 1 170 ? -13.949 -1.891 15.017 1.00 95.19 170 THR A O 1
ATOM 1387 N N . ILE A 1 171 ? -12.386 -1.085 16.420 1.00 96.38 171 ILE A N 1
ATOM 1388 C CA . ILE A 1 171 ? -11.334 -0.931 15.417 1.00 96.38 171 ILE A CA 1
ATOM 1389 C C . ILE A 1 171 ? -10.397 -2.132 15.486 1.00 96.38 171 ILE A C 1
ATOM 1391 O O . ILE A 1 171 ? -9.764 -2.400 16.505 1.00 96.38 171 ILE A O 1
ATOM 1395 N N . ILE A 1 172 ? -10.270 -2.821 14.357 1.00 96.06 172 ILE A N 1
ATOM 1396 C CA . ILE A 1 172 ? -9.358 -3.947 14.181 1.00 96.06 172 ILE A CA 1
ATOM 1397 C C . ILE A 1 172 ? -8.297 -3.526 13.167 1.00 96.06 172 ILE A C 1
ATOM 1399 O O . ILE A 1 172 ? -8.619 -3.060 12.074 1.00 96.06 172 ILE A O 1
ATOM 1403 N N . PHE A 1 173 ? -7.027 -3.676 13.540 1.00 97.12 173 PHE A N 1
ATOM 1404 C CA . PHE A 1 173 ? -5.922 -3.588 12.592 1.00 97.12 173 PHE A CA 1
ATOM 1405 C C . PHE A 1 173 ? -5.740 -4.949 11.942 1.00 97.12 173 PHE A C 1
ATOM 1407 O O . PHE A 1 173 ? -5.614 -5.949 12.643 1.00 97.12 173 PHE A O 1
ATOM 1414 N N . GLU A 1 174 ? -5.712 -4.965 10.618 1.00 96.69 174 GLU A N 1
ATOM 1415 C CA . GLU A 1 174 ? -5.676 -6.191 9.835 1.00 96.69 174 GLU A CA 1
ATOM 1416 C C . GLU A 1 174 ? -4.759 -6.018 8.619 1.00 96.69 174 GLU A C 1
ATOM 1418 O O . GLU A 1 174 ? -4.558 -4.902 8.120 1.00 96.69 174 GLU A O 1
ATOM 1423 N N . THR A 1 175 ? -4.173 -7.116 8.149 1.00 97.06 175 THR A N 1
ATOM 1424 C CA . THR A 1 175 ? -3.330 -7.115 6.955 1.00 97.06 175 THR A CA 1
ATOM 1425 C C . THR A 1 175 ? -4.155 -7.070 5.669 1.00 97.06 175 THR A C 1
ATOM 1427 O O . THR A 1 175 ? -5.305 -7.503 5.594 1.00 97.06 175 THR A O 1
ATOM 1430 N N . VAL A 1 176 ? -3.564 -6.510 4.607 1.00 96.44 176 VAL A N 1
ATOM 1431 C CA . VAL A 1 176 ? -4.292 -6.224 3.359 1.00 96.44 176 VAL A CA 1
ATOM 1432 C C . VAL A 1 176 ? -4.773 -7.479 2.628 1.00 96.44 176 VAL A C 1
ATOM 1434 O O . VAL A 1 176 ? -5.669 -7.380 1.804 1.00 96.44 176 VAL A O 1
ATOM 1437 N N . ASP A 1 177 ? -4.224 -8.655 2.920 1.00 96.44 177 ASP A N 1
ATOM 1438 C CA . ASP A 1 177 ? -4.687 -9.956 2.425 1.00 96.44 177 ASP A CA 1
ATOM 1439 C C . ASP A 1 177 ? -5.986 -10.452 3.079 1.00 96.44 177 ASP A C 1
ATOM 1441 O O . ASP A 1 177 ? -6.550 -11.452 2.649 1.00 96.44 177 ASP A O 1
ATOM 1445 N N . HIS A 1 178 ? -6.541 -9.707 4.029 1.00 96.88 178 HIS A N 1
ATOM 1446 C CA . HIS A 1 178 ? -7.910 -9.899 4.508 1.00 96.88 178 HIS A CA 1
ATOM 1447 C C . HIS A 1 178 ? -8.859 -8.790 4.030 1.00 96.88 178 HIS A C 1
ATOM 1449 O O . HIS A 1 178 ? -10.029 -8.773 4.415 1.00 96.88 178 HIS A O 1
ATOM 1455 N N . TYR A 1 179 ? -8.394 -7.866 3.177 1.00 97.19 179 TYR A N 1
ATOM 1456 C CA . TYR A 1 179 ? -9.250 -6.799 2.663 1.00 97.19 179 TYR A CA 1
ATOM 1457 C C . TYR A 1 179 ? -10.440 -7.388 1.872 1.00 97.19 179 TYR A C 1
ATOM 1459 O O . TYR A 1 179 ? -10.257 -8.322 1.081 1.00 97.19 179 TYR A O 1
ATOM 1467 N N . PRO A 1 180 ? -11.671 -6.874 2.044 1.00 96.06 180 PRO A N 1
ATOM 1468 C CA . PRO A 1 180 ? -12.833 -7.413 1.350 1.00 96.06 180 PRO A CA 1
ATOM 1469 C C . PRO A 1 180 ? -12.721 -7.334 -0.175 1.00 96.06 180 PRO A C 1
ATOM 1471 O O . PRO A 1 180 ? -12.168 -6.393 -0.740 1.00 96.06 180 PRO A O 1
ATOM 1474 N N . GLY A 1 181 ? -13.304 -8.318 -0.861 1.00 95.00 181 GLY A N 1
ATOM 1475 C CA . GLY A 1 181 ? -13.420 -8.308 -2.321 1.00 95.00 181 GLY A CA 1
ATOM 1476 C C . GLY A 1 181 ? -12.158 -8.722 -3.082 1.00 95.00 181 GLY A C 1
ATOM 1477 O O . GLY A 1 181 ? -12.159 -8.664 -4.310 1.00 95.00 181 GLY A O 1
ATOM 1478 N N . LEU A 1 182 ? -11.097 -9.172 -2.408 1.00 96.25 182 LEU A N 1
ATOM 1479 C CA . LEU A 1 182 ? -9.918 -9.716 -3.085 1.00 96.25 182 LEU A CA 1
ATOM 1480 C C . LEU A 1 182 ? -10.273 -10.928 -3.959 1.00 96.25 182 LEU A C 1
ATOM 1482 O O . LEU A 1 182 ? -11.020 -11.831 -3.574 1.00 96.25 182 LEU A O 1
ATOM 1486 N N . LYS A 1 183 ? -9.690 -10.955 -5.156 1.00 94.00 183 LYS A N 1
ATOM 1487 C CA . LYS A 1 183 ? -9.690 -12.089 -6.073 1.00 94.00 183 LYS A CA 1
ATOM 1488 C C . LYS A 1 183 ? -8.711 -13.119 -5.542 1.00 94.00 183 LYS A C 1
ATOM 1490 O O . LYS A 1 183 ? -7.510 -13.047 -5.801 1.00 94.00 183 LYS A O 1
ATOM 1495 N N . TRP A 1 184 ? -9.231 -14.075 -4.799 1.00 87.06 184 TRP A N 1
ATOM 1496 C CA . TRP A 1 184 ? -8.527 -15.318 -4.557 1.00 87.06 184 TRP A CA 1
ATOM 1497 C C . TRP A 1 184 ? -8.878 -16.255 -5.696 1.00 87.06 184 TRP A C 1
ATOM 1499 O O . TRP A 1 184 ? -10.059 -16.503 -5.954 1.00 87.06 184 TRP A O 1
ATOM 1509 N N . LEU A 1 185 ? -7.864 -16.768 -6.394 1.00 55.34 185 LEU A N 1
ATOM 1510 C CA . LEU A 1 185 ? -8.077 -17.959 -7.200 1.00 55.34 185 LEU A CA 1
ATOM 1511 C C . LEU A 1 185 ? -8.641 -19.001 -6.233 1.00 55.34 185 LEU A C 1
ATOM 1513 O O . LEU A 1 185 ? -7.977 -19.373 -5.266 1.00 55.34 185 LEU A O 1
ATOM 1517 N N . LYS A 1 186 ? -9.906 -19.390 -6.431 1.00 40.62 186 LYS A N 1
ATOM 1518 C CA . LYS A 1 186 ? -10.476 -20.551 -5.752 1.00 40.62 186 LYS A CA 1
ATOM 1519 C C . LYS A 1 186 ? -9.556 -21.711 -6.094 1.00 40.62 186 LYS A C 1
ATOM 1521 O O . LYS A 1 186 ? -9.593 -22.144 -7.234 1.00 40.62 186 LYS A O 1
ATOM 1526 N N . ASN A 1 187 ? -8.706 -22.085 -5.146 1.00 35.09 187 ASN A N 1
ATOM 1527 C CA . ASN A 1 187 ? -8.067 -23.381 -4.952 1.00 35.09 187 ASN A CA 1
ATOM 1528 C C . ASN A 1 187 ? -7.336 -23.297 -3.601 1.00 35.09 187 ASN A C 1
ATOM 1530 O O . ASN A 1 187 ? -6.172 -22.905 -3.533 1.00 35.09 187 ASN A O 1
ATOM 1534 N N . ARG A 1 188 ? -8.082 -23.580 -2.525 1.00 37.16 188 ARG A N 1
ATOM 1535 C CA . ARG A 1 188 ? -7.496 -24.287 -1.382 1.00 37.16 188 ARG A CA 1
ATOM 1536 C C . ARG A 1 188 ? -7.307 -25.737 -1.799 1.00 37.16 188 ARG A C 1
ATOM 1538 O O . ARG A 1 188 ? -8.203 -26.217 -2.530 1.00 37.16 188 ARG A O 1
#

pLDDT: mean 94.57, std 10.14, range [35.09, 98.75]

Sequence (188 aa):
HTAQRKNGLLLVDSIKSAYPQTVVANHSYTHANGHYKYFYRHPEMAFADFQEAQQYLKIALPIIRLPGNSGWVLKDTTHLSHLVSRVGKKLDSAGYNLIGWDLEWHFNKHSAKPVQSAQTMVNEVNRLFQENKTFHPNHIVILMHDRMFRDSADLMKLKEMITILQANPTIIFETVDHYPGLKWLKNR

Solvent-accessible surface area (backbone atoms only — not comparable to full-atom values): 10826 Å² total; per-residue (Å²): 112,70,67,61,52,52,53,51,51,54,50,52,54,52,46,52,67,40,55,81,83,38,75,65,66,40,47,44,59,62,44,52,77,76,41,50,74,62,34,37,71,37,36,68,61,43,48,51,33,37,50,48,31,34,60,77,68,62,48,85,56,58,37,34,38,60,63,96,50,70,33,35,34,40,66,89,47,76,47,60,51,80,68,44,38,64,33,51,54,52,41,42,76,73,56,32,25,33,52,47,55,65,43,68,64,48,54,39,90,85,79,35,36,59,67,65,53,30,68,53,51,50,50,50,53,54,47,30,61,76,68,66,62,36,91,48,85,100,47,82,41,74,41,72,60,77,73,29,42,75,49,71,73,47,35,47,34,55,52,48,31,52,53,59,50,55,72,39,86,89,52,81,91,77,47,77,94,70,46,86,55,60,59,67,78,92,71,132

Nearest PDB structures (foldseek):
  3ebv-assembly1_A  TM=3.188E-01  e=1.739E+00  Streptomyces coelicolor

Mean predicted aligned error: 3.76 Å

Radius of gyration: 17.19 Å; Cα contacts (8 Å, |Δi|>4): 244; chains: 1; bounding box: 45×42×44 Å

Foldseek 3Di:
DVVVVVVVLVVLVVQCVPPPVHADDFAFQCLCVPVLLVLLVPQVNVLVRRVCRCVVSVHPALEYEYRPDFWWDFQVDGDHDPSNVSNVVVSVVVQHTYGGFQEEQDADPPQRAGPDALVRVLVVVVVCQVVVSDPDHPDGGYDDDPSRCPDPVRVVRVVSNVVVQVVPVSDDDGYPVPPPRHDDPPDD